Protein AF-A0A3B4XJW6-F1 (afdb_monomer_lite)

Structure (mmCIF, N/CA/C/O backbone):
data_AF-A0A3B4XJW6-F1
#
_entry.id   AF-A0A3B4XJW6-F1
#
loop_
_atom_site.group_PDB
_atom_site.id
_atom_site.type_symbol
_atom_site.label_atom_id
_atom_site.label_alt_id
_atom_site.label_comp_id
_atom_site.label_asym_id
_atom_site.label_entity_id
_atom_site.label_seq_id
_atom_site.pdbx_PDB_ins_code
_atom_site.Cartn_x
_atom_site.Cartn_y
_atom_site.Cartn_z
_atom_site.occupancy
_atom_site.B_iso_or_equiv
_atom_site.auth_seq_id
_atom_site.auth_comp_id
_atom_site.auth_asym_id
_atom_site.auth_atom_id
_atom_site.pdbx_PDB_model_num
ATOM 1 N N . ILE A 1 1 ? -15.150 -3.433 5.466 1.00 63.47 1 ILE A N 1
ATOM 2 C CA . ILE A 1 1 ? -14.421 -3.865 4.238 1.00 63.47 1 ILE A CA 1
ATOM 3 C C . ILE A 1 1 ? -13.039 -3.227 4.260 1.00 63.47 1 ILE A C 1
ATOM 5 O O . ILE A 1 1 ? -12.966 -2.033 4.515 1.00 63.47 1 ILE A O 1
ATOM 9 N N . LEU A 1 2 ? -11.963 -3.989 4.051 1.00 54.25 2 LEU A N 1
ATOM 10 C CA . LEU A 1 2 ? -10.635 -3.411 3.803 1.00 54.25 2 LEU A CA 1
ATOM 11 C C . LEU A 1 2 ? -10.462 -3.259 2.289 1.00 54.25 2 LEU A C 1
ATOM 13 O O . LEU A 1 2 ? -10.505 -4.271 1.602 1.00 54.25 2 LEU A O 1
ATOM 17 N N . SER A 1 3 ? -10.292 -2.040 1.780 1.00 52.38 3 SER A N 1
ATOM 18 C CA . SER A 1 3 ? -9.893 -1.792 0.389 1.00 52.38 3 SER A CA 1
ATOM 19 C C . SER A 1 3 ? -8.404 -1.462 0.374 1.00 52.38 3 SER A C 1
ATOM 21 O O . SER A 1 3 ? -7.967 -0.500 1.010 1.00 52.38 3 SER A O 1
ATOM 23 N N . PHE A 1 4 ? -7.619 -2.312 -0.280 1.00 51.69 4 PHE A N 1
ATOM 24 C CA . PHE A 1 4 ? -6.166 -2.264 -0.270 1.00 51.69 4 PHE A CA 1
ATOM 25 C C . PHE A 1 4 ? -5.636 -1.995 -1.680 1.00 51.69 4 PHE A C 1
ATOM 27 O O . PHE A 1 4 ? -5.888 -2.779 -2.587 1.00 51.69 4 PHE A O 1
ATOM 34 N N . SER A 1 5 ? -4.904 -0.900 -1.880 1.00 53.41 5 SER A N 1
ATOM 35 C CA . SER A 1 5 ? -4.354 -0.531 -3.192 1.00 53.41 5 SER A CA 1
ATOM 36 C C . SER A 1 5 ? -2.839 -0.705 -3.207 1.00 53.41 5 SER A C 1
ATOM 38 O O . SER A 1 5 ? -2.135 -0.024 -2.457 1.00 53.41 5 SER A O 1
ATOM 40 N N . LEU A 1 6 ? -2.344 -1.585 -4.081 1.00 54.84 6 LEU A N 1
ATOM 41 C CA . LEU A 1 6 ? -0.929 -1.972 -4.121 1.00 54.84 6 LEU A CA 1
ATOM 42 C C . LEU A 1 6 ? -0.006 -0.979 -4.838 1.00 54.84 6 LEU A C 1
ATOM 44 O O . LEU A 1 6 ? 1.162 -0.891 -4.470 1.00 54.84 6 LEU A O 1
ATOM 48 N N . ASN A 1 7 ? -0.524 -0.236 -5.809 1.00 53.62 7 ASN A N 1
ATOM 49 C CA . ASN A 1 7 ? 0.030 0.971 -6.425 1.00 53.62 7 ASN A CA 1
ATOM 50 C C . ASN A 1 7 ? -0.980 1.356 -7.518 1.00 53.62 7 ASN A C 1
ATOM 52 O O . ASN A 1 7 ? -1.596 0.471 -8.109 1.00 53.62 7 ASN A O 1
ATOM 56 N N . LEU A 1 8 ? -1.287 2.640 -7.694 1.00 51.12 8 LEU A N 1
ATOM 57 C CA . LEU A 1 8 ? -2.342 3.032 -8.627 1.00 51.12 8 LEU A CA 1
ATOM 58 C C . LEU A 1 8 ? -2.008 4.352 -9.306 1.00 51.12 8 LEU A C 1
ATOM 60 O O . LEU A 1 8 ? -2.127 5.424 -8.708 1.00 51.12 8 LEU A O 1
ATOM 64 N N . GLN A 1 9 ? -1.696 4.260 -10.594 1.00 50.22 9 GLN A N 1
ATOM 65 C CA . GLN A 1 9 ? -1.700 5.392 -11.510 1.00 50.22 9 GLN A CA 1
ATOM 66 C C . GLN A 1 9 ? -3.065 5.673 -12.161 1.00 50.22 9 GLN A C 1
ATOM 68 O O . GLN A 1 9 ? -3.125 6.551 -13.011 1.00 50.22 9 GLN A O 1
ATOM 73 N N . THR A 1 10 ? -4.171 4.968 -11.862 1.00 38.44 10 THR A N 1
ATOM 74 C CA . THR A 1 10 ? -5.392 5.159 -12.694 1.00 38.44 10 THR A CA 1
ATOM 75 C C . THR A 1 10 ? -6.746 5.137 -11.975 1.00 38.44 10 THR A C 1
ATOM 77 O O . THR A 1 10 ? -7.670 5.773 -12.475 1.00 38.44 10 THR A O 1
ATOM 80 N N . LEU A 1 11 ? -6.900 4.562 -10.774 1.00 41.72 11 LEU A N 1
ATOM 81 C CA . LEU A 1 11 ? -8.230 4.477 -10.133 1.00 41.72 11 LEU A CA 1
ATOM 82 C C . LEU A 1 11 ? -8.325 4.963 -8.675 1.00 41.72 11 LEU A C 1
ATOM 84 O O . LEU A 1 11 ? -9.158 4.502 -7.902 1.00 41.72 11 LEU A O 1
ATOM 88 N N . LYS A 1 12 ? -7.552 5.986 -8.283 1.00 50.81 12 LYS A N 1
ATOM 89 C CA . LYS A 1 12 ? -7.837 6.707 -7.022 1.00 50.81 12 LYS A CA 1
ATOM 90 C C . LYS A 1 12 ? -9.171 7.470 -7.075 1.00 50.81 12 LYS A C 1
ATOM 92 O O . LYS A 1 12 ? -9.758 7.732 -6.032 1.00 50.81 12 LYS A O 1
ATOM 97 N N . LEU A 1 13 ? -9.689 7.787 -8.269 1.00 38.59 13 LEU A N 1
ATOM 98 C CA . LEU A 1 13 ? -10.934 8.553 -8.411 1.00 38.59 13 LEU A CA 1
ATOM 99 C C . LEU A 1 13 ? -12.199 7.789 -7.983 1.00 38.59 13 LEU A C 1
ATOM 101 O O . LEU A 1 13 ? -13.155 8.435 -7.562 1.00 38.59 13 LEU A O 1
ATOM 105 N N . PHE A 1 14 ? -12.223 6.453 -8.057 1.00 41.28 14 PHE A N 1
ATOM 106 C CA . PHE A 1 14 ? -13.433 5.678 -7.744 1.00 41.28 14 PHE A CA 1
ATOM 107 C C . PHE A 1 14 ? -13.494 5.174 -6.296 1.00 41.28 14 PHE A C 1
ATOM 109 O O . PHE A 1 14 ? -14.588 5.073 -5.755 1.00 41.28 14 PHE A O 1
ATOM 116 N N . SER A 1 15 ? -12.361 4.910 -5.632 1.00 51.59 15 SER A N 1
ATOM 117 C CA . SER A 1 15 ? -12.369 4.429 -4.238 1.00 51.59 15 SER A CA 1
ATOM 118 C C . SER A 1 15 ? -12.253 5.554 -3.200 1.00 51.59 15 SER A C 1
ATOM 120 O O . SER A 1 15 ? -12.762 5.406 -2.093 1.00 51.59 15 SER A O 1
ATOM 122 N N . LEU A 1 16 ? -11.611 6.685 -3.526 1.00 52.78 16 LEU A N 1
ATOM 123 C CA . LEU A 1 16 ? -11.285 7.709 -2.525 1.00 52.78 16 LEU A CA 1
ATOM 124 C C . LEU A 1 16 ? -12.459 8.639 -2.191 1.00 52.78 16 LEU A C 1
ATOM 126 O O . LEU A 1 16 ? -12.493 9.163 -1.099 1.00 52.78 16 LEU A O 1
ATOM 130 N N . ILE A 1 17 ? -13.440 8.871 -3.068 1.00 57.16 17 ILE A N 1
ATOM 131 C CA . ILE A 1 17 ? -14.534 9.819 -2.748 1.00 57.16 17 ILE A CA 1
ATOM 132 C C . ILE A 1 17 ? -15.668 9.140 -1.968 1.00 57.16 17 ILE A C 1
ATOM 134 O O . ILE A 1 17 ? -16.299 9.767 -1.119 1.00 57.16 17 ILE A O 1
ATOM 138 N N . PHE A 1 18 ? -15.921 7.856 -2.221 1.00 63.16 18 PHE A N 1
ATOM 139 C CA . PHE A 1 18 ? -17.100 7.180 -1.678 1.00 63.16 18 PHE A CA 1
ATOM 140 C C . PHE A 1 18 ? -16.971 6.795 -0.199 1.00 63.16 18 PHE A C 1
ATOM 142 O O . PHE A 1 18 ? -17.987 6.754 0.490 1.00 63.16 18 PHE A O 1
ATOM 149 N N . PHE A 1 19 ? -15.753 6.557 0.305 1.00 77.12 19 PHE A N 1
ATOM 150 C CA . PHE A 1 19 ? -15.554 5.984 1.644 1.00 77.12 19 PHE A CA 1
ATOM 151 C C . PHE A 1 19 ? -14.985 6.942 2.699 1.00 77.12 19 PHE A C 1
ATOM 153 O O . PHE A 1 19 ? -14.968 6.576 3.867 1.00 77.12 19 PHE A O 1
ATOM 160 N N . LEU A 1 20 ? -14.579 8.176 2.360 1.00 81.81 20 LEU A N 1
ATOM 161 C CA . LEU A 1 20 ? -13.923 9.081 3.334 1.00 81.81 20 LEU A CA 1
ATOM 162 C C . LEU A 1 20 ? -14.762 9.366 4.580 1.00 81.81 20 LEU A C 1
ATOM 164 O O . LEU A 1 20 ? -14.205 9.671 5.630 1.00 81.81 20 LEU A O 1
ATOM 168 N N . HIS A 1 21 ? -16.085 9.269 4.459 1.00 88.00 21 HIS A N 1
ATOM 169 C CA . HIS A 1 21 ? -17.022 9.490 5.552 1.00 88.00 21 HIS A CA 1
ATOM 170 C C . HIS A 1 21 ? -17.500 8.209 6.254 1.00 88.00 21 HIS A C 1
ATOM 172 O O . HIS A 1 21 ? -18.198 8.326 7.262 1.00 88.00 21 HIS A O 1
ATOM 178 N N . ASP A 1 22 ? -17.150 7.017 5.756 1.00 88.50 22 ASP A N 1
ATOM 179 C CA . ASP A 1 22 ? -17.690 5.736 6.222 1.00 88.50 22 ASP A CA 1
ATOM 180 C C . ASP A 1 22 ? -16.683 4.964 7.099 1.00 88.50 22 ASP A C 1
ATOM 182 O O . ASP A 1 22 ? -15.718 4.408 6.576 1.00 88.50 22 ASP A O 1
ATOM 186 N N . PRO A 1 23 ? -16.904 4.852 8.424 1.00 92.25 23 PRO A N 1
ATOM 187 C CA . PRO A 1 23 ? -16.023 4.086 9.307 1.00 92.25 23 PRO A CA 1
ATOM 188 C C . PRO A 1 23 ? -16.119 2.564 9.112 1.00 92.25 23 PRO A C 1
ATOM 190 O O . PRO A 1 23 ? -15.319 1.822 9.675 1.00 92.25 23 PRO A O 1
ATOM 193 N N . ASN A 1 24 ? -17.088 2.061 8.339 1.00 91.94 24 ASN A N 1
ATOM 194 C CA . ASN A 1 24 ? -17.223 0.624 8.067 1.00 91.94 24 ASN A CA 1
ATOM 195 C C . ASN A 1 24 ? -16.293 0.149 6.937 1.00 91.94 24 ASN A C 1
ATOM 197 O O . ASN A 1 24 ? -16.184 -1.058 6.661 1.00 91.94 24 ASN A O 1
ATOM 201 N N . VAL A 1 25 ? -15.605 1.084 6.275 1.00 91.44 25 VAL A N 1
ATOM 202 C CA . VAL A 1 25 ? -14.641 0.804 5.215 1.00 91.44 25 VAL A CA 1
ATOM 203 C C . VAL A 1 25 ? -13.303 1.431 5.574 1.00 91.44 25 VAL A C 1
ATOM 205 O O . VAL A 1 25 ? -13.170 2.644 5.653 1.00 91.44 25 VAL A O 1
ATOM 208 N N . LEU A 1 26 ? -12.295 0.583 5.760 1.00 92.38 26 LEU A N 1
ATOM 209 C CA . LEU A 1 26 ? -10.912 1.010 5.912 1.00 92.38 26 LEU A CA 1
ATOM 210 C C . LEU A 1 26 ? -10.257 0.997 4.532 1.00 92.38 26 LEU A C 1
ATOM 212 O O . LEU A 1 26 ? -10.166 -0.057 3.898 1.00 92.38 26 LEU A O 1
ATOM 216 N N . TYR A 1 27 ? -9.794 2.153 4.072 1.00 92.81 27 TYR A N 1
ATOM 217 C CA . TYR A 1 27 ? -9.010 2.278 2.849 1.00 92.81 27 TYR A CA 1
ATOM 218 C C . TYR A 1 27 ? -7.532 2.446 3.194 1.00 92.81 27 TYR A C 1
ATOM 220 O O . TYR A 1 27 ? -7.168 3.352 3.944 1.00 92.81 27 TYR A O 1
ATOM 228 N N . ILE A 1 28 ? -6.673 1.588 2.639 1.00 92.94 28 ILE A N 1
ATOM 229 C CA . ILE A 1 28 ? -5.217 1.701 2.769 1.00 92.94 28 ILE A CA 1
ATOM 230 C C . ILE A 1 28 ? -4.592 1.713 1.376 1.00 92.94 28 ILE A C 1
ATOM 232 O O . ILE A 1 28 ? -4.799 0.796 0.580 1.00 92.94 28 ILE A O 1
ATOM 236 N N . SER A 1 29 ? -3.778 2.726 1.091 1.00 92.44 29 SER A N 1
ATOM 237 C CA . SER A 1 29 ? -3.047 2.835 -0.172 1.00 92.44 29 SER A CA 1
ATOM 238 C C . SER A 1 29 ? -1.549 2.941 0.054 1.00 92.44 29 SER A C 1
ATOM 240 O O . SER A 1 29 ? -1.104 3.804 0.804 1.00 92.44 29 SER A O 1
ATOM 242 N N . LEU A 1 30 ? -0.778 2.115 -0.656 1.00 92.62 30 LEU A N 1
ATOM 243 C CA . LEU A 1 30 ? 0.652 2.321 -0.876 1.00 92.62 30 LEU A CA 1
ATOM 244 C C . LEU A 1 30 ? 0.818 2.918 -2.271 1.00 92.62 30 LEU A C 1
ATOM 246 O O . LEU A 1 30 ? 0.309 2.365 -3.244 1.00 92.62 30 LEU A O 1
ATOM 250 N N . HIS A 1 31 ? 1.488 4.060 -2.380 1.00 91.12 31 HIS A N 1
ATOM 251 C CA . HIS A 1 31 ? 1.666 4.719 -3.671 1.00 91.12 31 HIS A CA 1
ATOM 252 C C . HIS A 1 31 ? 2.848 5.679 -3.658 1.00 91.12 31 HIS A C 1
ATOM 254 O O . HIS A 1 31 ? 3.214 6.238 -2.622 1.00 91.12 31 HIS A O 1
ATOM 260 N N . ARG A 1 32 ? 3.412 5.919 -4.841 1.00 92.69 32 ARG A N 1
ATOM 261 C CA . ARG A 1 32 ? 4.350 7.018 -5.052 1.00 92.69 32 ARG A CA 1
ATOM 262 C C . ARG A 1 32 ? 3.600 8.345 -4.979 1.00 92.69 32 ARG A C 1
ATOM 264 O O . ARG A 1 32 ? 2.613 8.539 -5.682 1.00 92.69 32 ARG A O 1
ATOM 271 N N . TYR A 1 33 ? 4.061 9.241 -4.118 1.00 92.19 33 TYR A N 1
ATOM 272 C CA . TYR A 1 33 ? 3.446 10.548 -3.900 1.00 92.19 33 TYR A CA 1
ATOM 273 C C . TYR A 1 33 ? 4.401 11.685 -4.252 1.00 92.19 33 TYR A C 1
ATOM 275 O O . TYR A 1 33 ? 4.008 12.618 -4.949 1.00 92.19 33 TYR A O 1
ATOM 283 N N . ASP A 1 34 ? 5.659 11.602 -3.802 1.00 92.31 34 ASP A N 1
ATOM 284 C CA . ASP A 1 34 ? 6.686 12.627 -4.031 1.00 92.31 34 ASP A CA 1
ATOM 285 C C . ASP A 1 34 ? 6.186 14.053 -3.747 1.00 92.31 34 ASP A C 1
ATOM 287 O O . ASP A 1 34 ? 6.364 14.972 -4.548 1.00 92.31 34 ASP A O 1
ATOM 291 N N . ASN A 1 35 ? 5.541 14.242 -2.591 1.00 92.38 35 ASN A N 1
ATOM 292 C CA . ASN A 1 35 ? 4.927 15.514 -2.188 1.00 92.38 35 ASN A CA 1
ATOM 293 C C . ASN A 1 35 ? 3.903 16.059 -3.204 1.00 92.38 35 ASN A C 1
ATOM 295 O O . ASN A 1 35 ? 3.862 17.261 -3.458 1.00 92.38 35 ASN A O 1
ATOM 299 N N . GLY A 1 36 ? 3.116 15.176 -3.820 1.00 91.06 36 GLY A N 1
ATOM 300 C CA . GLY A 1 36 ? 2.101 15.532 -4.815 1.00 91.06 36 GLY A CA 1
ATOM 301 C C . GLY A 1 36 ? 2.648 15.736 -6.231 1.00 91.06 36 GLY A C 1
ATOM 302 O O . GLY A 1 36 ? 1.885 16.082 -7.128 1.00 91.06 36 GLY A O 1
ATOM 303 N N . ASN A 1 37 ? 3.947 15.505 -6.462 1.00 90.88 37 ASN A N 1
ATOM 304 C CA . ASN A 1 37 ? 4.574 15.662 -7.782 1.00 90.88 37 ASN A CA 1
ATOM 305 C C . ASN A 1 37 ? 4.488 14.406 -8.662 1.00 90.88 37 ASN A C 1
ATOM 307 O O . ASN A 1 37 ? 4.999 14.407 -9.781 1.00 90.88 37 ASN A O 1
ATOM 311 N N . PHE A 1 38 ? 3.865 13.332 -8.178 1.00 87.12 38 PHE A N 1
ATOM 312 C CA . PHE A 1 38 ? 3.592 12.137 -8.970 1.00 87.12 38 PHE A CA 1
ATOM 313 C C . PHE A 1 38 ? 2.094 11.984 -9.218 1.00 87.12 38 PHE A C 1
ATOM 315 O O . PHE A 1 38 ? 1.286 12.259 -8.331 1.00 87.12 38 PHE A O 1
ATOM 322 N N . PHE A 1 39 ? 1.715 11.547 -10.422 1.00 82.44 39 PHE A N 1
ATOM 323 C CA . PHE A 1 39 ? 0.311 11.360 -10.788 1.00 82.44 39 PHE A CA 1
ATOM 324 C C . PHE A 1 39 ? -0.404 10.432 -9.784 1.00 82.44 39 PHE A C 1
ATOM 326 O O . PHE A 1 39 ? 0.156 9.396 -9.425 1.00 82.44 39 PHE A O 1
ATOM 333 N N . PRO A 1 40 ? -1.642 10.745 -9.349 1.00 86.00 40 PRO A N 1
ATOM 334 C CA . PRO A 1 40 ? -2.486 11.891 -9.729 1.00 86.00 40 PRO A CA 1
ATOM 335 C C . PRO A 1 40 ? -2.276 13.163 -8.884 1.00 86.00 40 PRO A C 1
ATOM 337 O O . PRO A 1 40 ? -3.010 14.131 -9.054 1.00 86.00 40 PRO A O 1
ATOM 340 N N . GLY A 1 41 ? -1.324 13.161 -7.950 1.00 84.69 41 GLY A N 1
ATOM 341 C CA . GLY A 1 41 ? -1.033 14.276 -7.042 1.00 84.69 41 GLY A CA 1
ATOM 342 C C . GLY A 1 41 ? -1.826 14.273 -5.729 1.00 84.69 41 GLY A C 1
ATOM 343 O O . GLY A 1 41 ? -1.528 15.072 -4.848 1.00 84.69 41 GLY A O 1
ATOM 344 N N . SER A 1 42 ? -2.799 13.371 -5.566 1.00 86.19 42 SER A N 1
ATOM 345 C CA . SER A 1 42 ? -3.593 13.197 -4.338 1.00 86.19 42 SER A CA 1
ATOM 346 C C . SER A 1 42 ? -3.135 12.006 -3.492 1.00 86.19 42 SER A C 1
ATOM 348 O O . SER A 1 42 ? -2.426 11.112 -3.972 1.00 86.19 42 SER A O 1
ATOM 350 N N . GLY A 1 43 ? -3.606 11.936 -2.246 1.00 88.19 43 GLY A N 1
ATOM 351 C CA . GLY A 1 43 ? -3.257 10.877 -1.305 1.00 88.19 43 GLY A CA 1
ATOM 352 C C . GLY A 1 43 ? -2.155 11.295 -0.342 1.00 88.19 43 GLY A C 1
ATOM 353 O O . GLY A 1 43 ? -1.316 10.472 0.018 1.00 88.19 43 GLY A O 1
ATOM 354 N N . ALA A 1 44 ? -2.143 12.563 0.071 1.00 93.19 44 ALA A N 1
ATOM 355 C CA . ALA A 1 44 ? -1.239 13.015 1.117 1.00 93.19 44 ALA A CA 1
ATOM 356 C C . ALA A 1 44 ? -1.445 12.179 2.398 1.00 93.19 44 ALA A C 1
ATOM 358 O O . ALA A 1 44 ? -2.570 11.744 2.681 1.00 93.19 44 ALA A O 1
ATOM 359 N N . PRO A 1 45 ? -0.397 11.952 3.206 1.00 94.62 45 PRO A N 1
ATOM 360 C CA . PRO A 1 45 ? -0.535 11.194 4.447 1.00 94.62 45 PRO A CA 1
ATOM 361 C C . PRO A 1 45 ? -1.478 11.884 5.453 1.00 94.62 45 PRO A C 1
ATOM 363 O O . PRO A 1 45 ? -2.056 11.216 6.306 1.00 94.62 45 PRO A O 1
ATOM 366 N N . GLU A 1 46 ? -1.685 13.200 5.330 1.00 96.00 46 GLU A N 1
ATOM 367 C CA . GLU A 1 46 ? -2.638 13.989 6.120 1.00 96.00 46 GLU A CA 1
ATOM 368 C C . GLU A 1 46 ? -4.113 13.762 5.737 1.00 96.00 46 GLU A C 1
ATOM 370 O O . GLU A 1 46 ? -5.007 14.119 6.507 1.00 96.00 46 GLU A O 1
ATOM 375 N N . GLU A 1 47 ? -4.396 13.179 4.570 1.00 93.50 47 GLU A N 1
ATOM 376 C CA . GLU A 1 47 ? -5.758 12.843 4.148 1.00 93.50 47 GLU A CA 1
ATOM 377 C C . GLU A 1 47 ? -6.241 11.594 4.906 1.00 93.50 47 GLU A C 1
ATOM 379 O O . GLU A 1 47 ? -6.114 10.467 4.432 1.00 93.50 47 GLU A O 1
ATOM 384 N N . VAL A 1 48 ? -6.795 11.786 6.106 1.00 94.62 48 VAL A N 1
ATOM 385 C CA . VAL A 1 48 ? -7.173 10.689 7.023 1.00 94.62 48 VAL A CA 1
ATOM 386 C C . VAL A 1 48 ? -8.658 10.309 7.001 1.00 94.62 48 VAL A C 1
ATOM 388 O O . VAL A 1 48 ? -9.095 9.499 7.814 1.00 94.62 48 VAL A O 1
ATOM 391 N N . GLY A 1 49 ? -9.449 10.874 6.089 1.00 92.00 49 GLY A N 1
ATOM 392 C CA . GLY A 1 49 ? -10.911 10.749 6.082 1.00 92.00 49 GLY A CA 1
ATOM 393 C C . GLY A 1 49 ? -11.603 11.980 6.668 1.00 92.00 49 GLY A C 1
ATOM 394 O O . GLY A 1 49 ? -10.963 12.963 7.043 1.00 92.00 49 GLY A O 1
ATOM 395 N N . SER A 1 50 ? -12.929 11.949 6.723 1.00 91.62 50 SER A N 1
ATOM 396 C CA . SER A 1 50 ? -13.776 13.078 7.111 1.00 91.62 50 SER A CA 1
ATOM 397 C C . SER A 1 50 ? -15.018 12.610 7.873 1.00 91.62 50 SER A C 1
ATOM 399 O O . SER A 1 50 ? -15.470 11.478 7.751 1.00 91.62 50 SER A O 1
ATOM 401 N N . GLY A 1 51 ? -15.607 13.480 8.699 1.00 93.75 51 GLY A N 1
ATOM 402 C CA . GLY A 1 51 ? -16.781 13.118 9.505 1.00 93.75 51 GLY A CA 1
ATOM 403 C C . GLY A 1 51 ? -16.540 11.876 10.374 1.00 93.75 51 GLY A C 1
ATOM 404 O O . GLY A 1 51 ? -15.597 11.848 11.158 1.00 93.75 51 GLY A O 1
ATOM 405 N N . ALA A 1 52 ? -17.390 10.855 10.234 1.00 93.94 52 ALA A N 1
ATOM 406 C CA . ALA A 1 52 ? -17.257 9.604 10.980 1.00 93.94 52 ALA A CA 1
ATOM 407 C C . ALA A 1 52 ? -16.112 8.702 10.475 1.00 93.94 52 ALA A C 1
ATOM 409 O O . ALA A 1 52 ? -15.647 7.858 11.231 1.00 93.94 52 ALA A O 1
ATOM 410 N N . GLY A 1 53 ? -15.637 8.895 9.239 1.00 93.00 53 GLY A N 1
ATOM 411 C CA . GLY A 1 53 ? -14.559 8.108 8.632 1.00 93.00 53 GLY A CA 1
ATOM 412 C C . GLY A 1 53 ? -13.145 8.612 8.944 1.00 93.00 53 GLY A C 1
ATOM 413 O O . GLY A 1 53 ? -12.175 8.085 8.404 1.00 93.00 53 GLY A O 1
ATOM 414 N N . VAL A 1 54 ? -12.986 9.622 9.810 1.00 95.75 54 VAL A N 1
ATOM 415 C CA . VAL A 1 54 ? -11.659 10.094 10.246 1.00 95.75 54 VAL A CA 1
ATOM 416 C C . VAL A 1 54 ? -10.881 8.953 10.914 1.00 95.75 54 VAL A C 1
ATOM 418 O O . VAL A 1 54 ? -11.342 8.365 11.889 1.00 95.75 54 VAL A O 1
ATOM 421 N N . GLY A 1 55 ? -9.684 8.669 10.400 1.00 94.25 55 GLY A N 1
ATOM 422 C CA . GLY A 1 55 ? -8.817 7.557 10.801 1.00 94.25 55 GLY A CA 1
ATOM 423 C C . GLY A 1 55 ? -8.945 6.309 9.917 1.00 94.25 55 GLY A C 1
ATOM 424 O O . GLY A 1 55 ? -8.069 5.449 9.968 1.00 94.25 55 GLY A O 1
ATOM 425 N N . PHE A 1 56 ? -9.980 6.217 9.075 1.00 94.06 56 PHE A N 1
ATOM 426 C CA . PHE A 1 56 ? -10.261 5.053 8.221 1.00 94.06 56 PHE A CA 1
ATOM 427 C C . PHE A 1 56 ? -9.762 5.216 6.775 1.00 94.06 56 PHE A C 1
ATOM 429 O O . PHE A 1 56 ? -9.977 4.339 5.940 1.00 94.06 56 PHE A O 1
ATOM 436 N N . ASN A 1 57 ? -9.037 6.299 6.482 1.00 93.69 57 ASN A N 1
ATOM 437 C CA . ASN A 1 57 ? -8.261 6.459 5.254 1.00 93.69 57 ASN A CA 1
ATOM 438 C C . ASN A 1 57 ? -6.767 6.544 5.603 1.00 93.69 57 ASN A C 1
ATOM 440 O O . ASN A 1 57 ? -6.341 7.437 6.338 1.00 93.69 57 ASN A O 1
ATOM 444 N N . VAL A 1 58 ? -5.967 5.604 5.100 1.00 94.38 58 VAL A N 1
ATOM 445 C CA . VAL A 1 58 ? -4.537 5.483 5.409 1.00 94.38 58 VAL A CA 1
ATOM 446 C C . VAL A 1 58 ? -3.720 5.547 4.125 1.00 94.38 58 VAL A C 1
ATOM 448 O O . VAL A 1 58 ? -3.698 4.613 3.324 1.00 94.38 58 VAL A O 1
ATOM 451 N N . ASN A 1 59 ? -2.995 6.646 3.952 1.00 94.50 59 ASN A N 1
ATOM 452 C CA . ASN A 1 59 ? -2.122 6.864 2.806 1.00 94.50 59 ASN A CA 1
ATOM 453 C C . ASN A 1 59 ? -0.651 6.627 3.181 1.00 94.50 59 ASN A C 1
ATOM 455 O O . ASN A 1 59 ? -0.019 7.469 3.817 1.00 94.50 59 ASN A O 1
ATOM 459 N N . ILE A 1 60 ? -0.090 5.497 2.745 1.00 94.81 60 ILE A N 1
ATOM 460 C CA . ILE A 1 60 ? 1.353 5.224 2.741 1.00 94.81 60 ILE A CA 1
ATOM 461 C C . ILE A 1 60 ? 1.947 5.868 1.482 1.00 94.81 60 ILE A C 1
ATOM 463 O O . ILE A 1 60 ? 2.090 5.249 0.426 1.00 94.81 60 ILE A O 1
ATOM 467 N N . ALA A 1 61 ? 2.220 7.164 1.616 1.00 94.31 61 ALA A N 1
ATOM 468 C CA . ALA A 1 61 ? 2.619 8.068 0.547 1.00 94.31 61 ALA A CA 1
ATOM 469 C C . ALA A 1 61 ? 4.151 8.138 0.416 1.00 94.31 61 ALA A C 1
ATOM 471 O O . ALA A 1 61 ? 4.815 8.962 1.051 1.00 94.31 61 ALA A O 1
ATOM 472 N N . TRP A 1 62 ? 4.728 7.268 -0.414 1.00 94.56 62 TRP A N 1
ATOM 473 C CA . TRP A 1 62 ? 6.171 7.222 -0.631 1.00 94.56 62 TRP A CA 1
ATOM 474 C C . TRP A 1 62 ? 6.690 8.536 -1.220 1.00 94.56 62 TRP A C 1
ATOM 476 O O . TRP A 1 62 ? 6.216 9.006 -2.258 1.00 94.56 62 TRP A O 1
ATOM 486 N N . THR A 1 63 ? 7.689 9.116 -0.558 1.00 93.69 63 THR A N 1
ATOM 487 C CA . THR A 1 63 ? 8.306 10.387 -0.949 1.00 93.69 63 THR A CA 1
ATOM 488 C C . THR A 1 63 ? 9.828 10.259 -0.982 1.00 93.69 63 THR A C 1
ATOM 490 O O . THR A 1 63 ? 10.421 9.495 -0.219 1.00 93.69 63 THR A O 1
ATOM 493 N N . GLY A 1 64 ? 10.471 11.018 -1.870 1.00 91.56 64 GLY A N 1
ATOM 494 C CA . GLY A 1 64 ? 11.932 11.067 -2.007 1.00 91.56 64 GLY A CA 1
ATOM 495 C C . GLY A 1 64 ? 12.435 10.524 -3.344 1.00 91.56 64 GLY A C 1
ATOM 496 O O . GLY A 1 64 ? 13.585 10.094 -3.442 1.00 91.56 64 GLY A O 1
ATOM 497 N N . GLY A 1 65 ? 11.578 10.507 -4.364 1.00 91.31 65 GLY A N 1
ATOM 498 C CA . GLY A 1 65 ? 11.903 10.097 -5.721 1.00 91.31 65 GLY A CA 1
ATOM 499 C C . GLY A 1 65 ? 12.205 8.607 -5.848 1.00 91.31 65 GLY A C 1
ATOM 500 O O . GLY A 1 65 ? 11.906 7.797 -4.967 1.00 91.31 65 GLY A O 1
ATOM 501 N N . VAL A 1 66 ? 12.859 8.256 -6.953 1.00 91.06 66 VAL A N 1
ATOM 502 C CA . VAL A 1 66 ? 13.179 6.871 -7.347 1.00 91.06 66 VAL A CA 1
ATOM 503 C C . VAL A 1 66 ? 14.655 6.521 -7.183 1.00 91.06 66 VAL A C 1
ATOM 505 O O . VAL A 1 66 ? 15.085 5.481 -7.646 1.00 91.06 66 VAL A O 1
ATOM 508 N N . GLU A 1 67 ? 15.431 7.357 -6.491 1.00 89.19 67 GLU A N 1
ATOM 509 C CA . GLU A 1 67 ? 16.858 7.117 -6.247 1.00 89.19 67 GLU A CA 1
ATOM 510 C C . GLU A 1 67 ? 17.131 7.054 -4.731 1.00 89.19 67 GLU A C 1
ATOM 512 O O . GLU A 1 67 ? 16.986 8.074 -4.050 1.00 89.19 67 GLU A O 1
ATOM 517 N N . PRO A 1 68 ? 17.433 5.872 -4.152 1.00 91.12 68 PRO A N 1
ATOM 518 C CA . PRO A 1 68 ? 17.229 4.538 -4.743 1.00 91.12 68 PRO A CA 1
ATOM 519 C C . PRO A 1 68 ? 15.730 4.213 -4.899 1.00 91.12 68 PRO A C 1
ATOM 521 O O . PRO A 1 68 ? 14.924 4.775 -4.161 1.00 91.12 68 PRO A O 1
ATOM 524 N N . PRO A 1 69 ? 15.294 3.328 -5.801 1.00 92.94 69 PRO A N 1
ATOM 525 C CA . PRO A 1 69 ? 13.872 3.012 -5.935 1.00 92.94 69 PRO A CA 1
ATOM 526 C C . PRO A 1 69 ? 13.356 2.284 -4.686 1.00 92.94 69 PRO A C 1
ATOM 528 O O . PRO A 1 69 ? 14.118 1.587 -4.017 1.00 92.94 69 PRO A O 1
ATOM 531 N N . MET A 1 70 ? 12.067 2.434 -4.360 1.00 94.00 70 MET A N 1
ATOM 532 C CA . MET A 1 70 ? 11.446 1.569 -3.347 1.00 94.00 70 MET A CA 1
ATOM 533 C C . MET A 1 70 ? 11.375 0.140 -3.898 1.00 94.00 70 MET A C 1
ATOM 535 O O . MET A 1 70 ? 11.088 -0.037 -5.083 1.00 94.00 70 MET A O 1
ATOM 539 N N . GLY A 1 71 ? 11.612 -0.869 -3.062 1.00 93.56 71 GLY A N 1
ATOM 540 C CA . GLY A 1 71 ? 11.544 -2.274 -3.457 1.00 93.56 71 GLY A CA 1
ATOM 541 C C . GLY A 1 71 ? 10.889 -3.154 -2.396 1.00 93.56 71 GLY A C 1
ATOM 542 O O . GLY A 1 71 ? 10.113 -2.694 -1.554 1.00 93.56 71 GLY A O 1
ATOM 543 N N . ASP A 1 72 ? 11.204 -4.448 -2.445 1.00 93.94 72 ASP A N 1
ATOM 544 C CA . ASP A 1 72 ? 10.589 -5.473 -1.592 1.00 93.94 72 ASP A CA 1
ATOM 545 C C . ASP A 1 72 ? 10.663 -5.140 -0.107 1.00 93.94 72 ASP A C 1
ATOM 547 O O . ASP A 1 72 ? 9.699 -5.315 0.639 1.00 93.94 72 ASP A O 1
ATOM 551 N N . VAL A 1 73 ? 11.822 -4.661 0.336 1.00 94.44 73 VAL A N 1
ATOM 552 C CA . VAL A 1 73 ? 12.076 -4.426 1.752 1.00 94.44 73 VAL A CA 1
ATOM 553 C C . VAL A 1 73 ? 11.205 -3.292 2.281 1.00 94.44 73 VAL A C 1
ATOM 555 O O . VAL A 1 73 ? 10.648 -3.406 3.374 1.00 94.44 73 VAL A O 1
ATOM 558 N N . GLU A 1 74 ? 11.042 -2.224 1.506 1.00 94.56 74 GLU A N 1
ATOM 559 C CA . GLU A 1 74 ? 10.206 -1.078 1.850 1.00 94.56 74 GLU A CA 1
ATOM 560 C C . GLU A 1 74 ? 8.732 -1.472 1.939 1.00 94.56 74 GLU A C 1
ATOM 562 O O . GLU A 1 74 ? 8.078 -1.179 2.942 1.00 94.56 74 GLU A O 1
ATOM 567 N N . TYR A 1 75 ? 8.230 -2.211 0.946 1.00 93.38 75 TYR A N 1
ATOM 568 C CA . TYR A 1 75 ? 6.847 -2.690 0.920 1.00 93.38 75 TYR A CA 1
ATOM 569 C C . TYR A 1 75 ? 6.553 -3.661 2.069 1.00 93.38 75 TYR A C 1
ATOM 571 O O . TYR A 1 75 ? 5.583 -3.486 2.807 1.00 93.38 75 TYR A O 1
ATOM 579 N N . LEU A 1 76 ? 7.422 -4.648 2.297 1.00 92.25 76 LEU A N 1
ATOM 580 C CA . LEU A 1 76 ? 7.261 -5.597 3.400 1.00 92.25 76 LEU A CA 1
ATOM 581 C C . LEU A 1 76 ? 7.364 -4.917 4.769 1.00 92.25 76 LEU A C 1
ATOM 583 O O . LEU A 1 76 ? 6.691 -5.330 5.715 1.00 92.25 76 LEU A O 1
ATOM 587 N N . THR A 1 77 ? 8.195 -3.880 4.899 1.00 93.50 77 THR A N 1
ATOM 588 C CA . THR A 1 77 ? 8.263 -3.085 6.132 1.00 93.50 77 THR A CA 1
ATOM 589 C C . THR A 1 77 ? 6.966 -2.316 6.338 1.00 93.50 77 THR A C 1
ATOM 591 O O . THR A 1 77 ? 6.397 -2.417 7.420 1.00 93.50 77 THR A O 1
ATOM 594 N N . ALA A 1 78 ? 6.454 -1.634 5.307 1.00 92.94 78 ALA A N 1
ATOM 595 C CA . ALA A 1 78 ? 5.179 -0.920 5.366 1.00 92.94 78 ALA A CA 1
ATOM 596 C C . ALA A 1 78 ? 4.034 -1.824 5.828 1.00 92.94 78 ALA A C 1
ATOM 598 O O . ALA A 1 78 ? 3.214 -1.439 6.665 1.00 92.94 78 ALA A O 1
ATOM 599 N N . PHE A 1 79 ? 4.016 -3.063 5.334 1.00 93.75 79 PHE A N 1
ATOM 600 C CA . PHE A 1 79 ? 3.037 -4.046 5.764 1.00 93.75 79 PHE A CA 1
ATOM 601 C C . PHE A 1 79 ? 3.152 -4.386 7.243 1.00 93.75 79 PHE A C 1
ATOM 603 O O . PHE A 1 79 ? 2.153 -4.406 7.954 1.00 93.75 79 PHE A O 1
ATOM 610 N N . ARG A 1 80 ? 4.369 -4.643 7.721 1.00 92.25 80 ARG A N 1
ATOM 611 C CA . ARG A 1 80 ? 4.611 -5.044 9.111 1.00 92.25 80 ARG A CA 1
ATOM 612 C C . ARG A 1 80 ? 4.365 -3.918 10.106 1.00 92.25 80 ARG A C 1
ATOM 614 O O . ARG A 1 80 ? 3.867 -4.194 11.191 1.00 92.25 80 ARG A O 1
ATOM 621 N N . SER A 1 81 ? 4.742 -2.687 9.766 1.00 91.56 81 SER A N 1
ATOM 622 C CA . SER A 1 81 ? 4.699 -1.556 10.696 1.00 91.56 81 SER A CA 1
ATOM 623 C C . SER A 1 81 ? 3.391 -0.773 10.655 1.00 91.56 81 SER A C 1
ATOM 625 O O . SER A 1 81 ? 3.043 -0.159 11.658 1.00 91.56 81 SER A O 1
ATOM 627 N N . VAL A 1 82 ? 2.665 -0.793 9.530 1.00 92.56 82 VAL A N 1
ATOM 628 C CA . VAL A 1 82 ? 1.449 0.017 9.346 1.00 92.56 82 VAL A CA 1
ATOM 629 C C . VAL A 1 82 ? 0.260 -0.832 8.906 1.00 92.56 82 VAL A C 1
ATOM 631 O O . VAL A 1 82 ? -0.732 -0.888 9.629 1.00 92.56 82 VAL A O 1
ATOM 634 N N . VAL A 1 83 ? 0.340 -1.513 7.756 1.00 94.69 83 VAL A N 1
ATOM 635 C CA . VAL A 1 83 ? -0.841 -2.166 7.147 1.00 94.69 83 VAL A CA 1
ATOM 636 C C . VAL A 1 83 ? -1.419 -3.241 8.061 1.00 94.69 83 VAL A C 1
ATOM 638 O O . VAL A 1 83 ? -2.596 -3.183 8.400 1.00 94.69 83 VAL A O 1
ATOM 641 N N . MET A 1 84 ? -0.603 -4.213 8.476 1.00 94.56 84 MET A N 1
ATOM 642 C CA . MET A 1 84 ? -1.064 -5.355 9.262 1.00 94.56 84 MET A CA 1
ATOM 643 C C . MET A 1 84 ? -1.528 -4.946 10.664 1.00 94.56 84 MET A C 1
ATOM 645 O O . MET A 1 84 ? -2.623 -5.366 11.030 1.00 94.56 84 MET A O 1
ATOM 649 N N . PRO A 1 85 ? -0.805 -4.100 11.431 1.00 95.69 85 PRO A N 1
ATOM 650 C CA . PRO A 1 85 ? -1.295 -3.633 12.728 1.00 95.69 85 PRO A CA 1
ATOM 651 C C . PRO A 1 85 ? -2.643 -2.906 12.649 1.00 95.69 85 PRO A C 1
ATOM 653 O O . PRO A 1 85 ? -3.533 -3.185 13.455 1.00 95.69 85 PRO A O 1
ATOM 656 N N . ILE A 1 86 ? -2.819 -2.000 11.678 1.00 95.31 86 ILE A N 1
ATOM 657 C CA . ILE A 1 86 ? -4.086 -1.278 11.494 1.00 95.31 86 ILE A CA 1
ATOM 658 C C . ILE A 1 86 ? -5.186 -2.250 11.057 1.00 95.31 86 ILE A C 1
ATOM 660 O O . ILE A 1 86 ? -6.256 -2.282 11.659 1.00 95.31 86 ILE A O 1
ATOM 664 N N . ALA A 1 87 ? -4.932 -3.072 10.037 1.00 93.75 87 ALA A N 1
ATOM 665 C CA . ALA A 1 87 ? -5.930 -3.987 9.494 1.00 93.75 87 ALA A CA 1
ATOM 666 C C . ALA A 1 87 ? -6.372 -5.049 10.513 1.00 93.75 87 ALA A C 1
ATOM 668 O O . ALA A 1 87 ? -7.551 -5.388 10.573 1.00 93.75 87 ALA A O 1
ATOM 669 N N . GLN A 1 88 ? -5.457 -5.545 11.351 1.00 95.44 88 GLN A N 1
ATOM 670 C CA . GLN A 1 88 ? -5.787 -6.458 12.447 1.00 95.44 88 GLN A CA 1
ATOM 671 C C . GLN A 1 88 ? -6.649 -5.774 13.509 1.00 95.44 88 GLN A C 1
ATOM 673 O O . GLN A 1 88 ? -7.633 -6.362 13.950 1.00 95.44 88 GLN A O 1
ATOM 678 N N . GLN A 1 89 ? -6.325 -4.531 13.887 1.00 96.19 89 GLN A N 1
ATOM 679 C CA . GLN A 1 89 ? -7.142 -3.765 14.831 1.00 96.19 89 GLN A CA 1
ATOM 680 C C . GLN A 1 89 ? -8.532 -3.439 14.258 1.00 96.19 89 GLN A C 1
ATOM 682 O O . GLN A 1 89 ? -9.513 -3.462 14.996 1.00 96.19 89 GLN A O 1
ATOM 687 N N . PHE A 1 90 ? -8.628 -3.162 12.956 1.00 96.00 90 PHE A N 1
ATOM 688 C CA . PHE A 1 90 ? -9.900 -2.946 12.265 1.00 96.00 90 PHE A CA 1
ATOM 689 C C . PHE A 1 90 ? -10.750 -4.221 12.166 1.00 96.00 90 PHE A C 1
ATOM 691 O O . PHE A 1 90 ? -11.972 -4.132 12.151 1.00 96.00 90 PHE A O 1
ATOM 698 N N . SER A 1 91 ? -10.115 -5.399 12.130 1.00 96.25 91 SER A N 1
ATOM 699 C CA . SER A 1 91 ? -10.773 -6.712 12.088 1.00 96.25 91 SER A CA 1
ATOM 700 C C . SER A 1 91 ? -11.817 -6.840 10.958 1.00 96.25 91 SER A C 1
ATOM 702 O O . SER A 1 91 ? -13.005 -7.027 11.230 1.00 96.25 91 SER A O 1
ATOM 704 N N . PRO A 1 92 ? -11.409 -6.749 9.676 1.00 94.38 92 PRO A N 1
ATOM 705 C CA . PRO A 1 92 ? -12.341 -6.728 8.552 1.00 94.38 92 PRO A CA 1
ATOM 706 C C . PRO A 1 92 ? -13.074 -8.061 8.350 1.00 94.38 92 PRO A C 1
ATOM 708 O O . PRO A 1 92 ? -12.483 -9.135 8.463 1.00 94.38 92 PRO A O 1
ATOM 711 N N . ASP A 1 93 ? -14.331 -7.987 7.903 1.00 92.44 93 ASP A N 1
ATOM 712 C CA . ASP A 1 93 ? -15.092 -9.164 7.462 1.00 92.44 93 ASP A CA 1
ATOM 713 C C . ASP A 1 93 ? -14.671 -9.679 6.080 1.00 92.44 93 ASP A C 1
ATOM 715 O O . ASP A 1 93 ? -14.805 -10.872 5.810 1.00 92.44 93 ASP A O 1
ATOM 719 N N . VAL A 1 94 ? -14.190 -8.794 5.202 1.00 91.81 94 VAL A N 1
ATOM 720 C CA . VAL A 1 94 ? -13.732 -9.076 3.829 1.00 91.81 94 VAL A CA 1
ATOM 721 C C . VAL A 1 94 ? -12.611 -8.101 3.465 1.00 91.81 94 VAL A C 1
ATOM 723 O O . VAL A 1 94 ? -12.673 -6.917 3.828 1.00 91.81 94 VAL A O 1
ATOM 726 N N . VAL A 1 95 ? -11.622 -8.591 2.714 1.00 91.06 95 VAL A N 1
ATOM 727 C CA . VAL A 1 95 ? -10.542 -7.798 2.116 1.00 91.06 95 VAL A CA 1
ATOM 728 C C . VAL A 1 95 ? -10.718 -7.749 0.598 1.00 91.06 95 VAL A C 1
ATOM 730 O O . VAL A 1 95 ? -10.815 -8.782 -0.060 1.00 91.06 95 VAL A O 1
ATOM 733 N N . LEU A 1 96 ? -10.743 -6.543 0.046 1.00 89.44 96 LEU A N 1
ATOM 734 C CA . LEU A 1 96 ? -10.733 -6.258 -1.382 1.00 89.44 96 LEU A CA 1
ATOM 735 C C . LEU A 1 96 ? -9.392 -5.612 -1.728 1.00 89.44 96 LEU A C 1
ATOM 737 O O . LEU A 1 96 ? -8.960 -4.680 -1.052 1.00 89.44 96 LEU A O 1
ATOM 741 N N . VAL A 1 97 ? -8.729 -6.101 -2.768 1.00 89.38 97 VAL A N 1
ATOM 742 C CA . VAL A 1 97 ? -7.423 -5.606 -3.199 1.00 89.38 97 VAL A CA 1
ATOM 743 C C . VAL A 1 97 ? -7.525 -5.049 -4.613 1.00 89.38 97 VAL A C 1
ATOM 745 O O . VAL A 1 97 ? -7.745 -5.804 -5.557 1.00 89.38 97 VAL A O 1
ATOM 748 N N . SER A 1 98 ? -7.313 -3.744 -4.756 1.00 88.12 98 SER A N 1
ATOM 749 C CA . SER A 1 98 ? -6.985 -3.091 -6.024 1.00 88.12 98 SER A CA 1
ATOM 750 C C . SER A 1 98 ? -5.522 -3.406 -6.359 1.00 88.12 98 SER A C 1
ATOM 752 O O . SER A 1 98 ? -4.582 -2.778 -5.857 1.00 88.12 98 SER A O 1
ATOM 754 N N . ALA A 1 99 ? -5.328 -4.452 -7.159 1.00 86.25 99 ALA A N 1
ATOM 755 C CA . ALA A 1 99 ? -4.035 -5.041 -7.476 1.00 86.25 99 ALA A CA 1
ATOM 756 C C . ALA A 1 99 ? -3.421 -4.375 -8.715 1.00 86.25 99 ALA A C 1
ATOM 758 O O . ALA A 1 99 ? -3.557 -4.865 -9.834 1.00 86.25 99 ALA A O 1
ATOM 759 N N . GLY A 1 100 ? -2.756 -3.235 -8.510 1.00 87.06 100 GLY A N 1
ATOM 760 C CA . GLY A 1 100 ? -1.882 -2.630 -9.515 1.00 87.06 100 GLY A CA 1
ATOM 761 C C . GLY A 1 100 ? -0.447 -3.147 -9.403 1.00 87.06 100 GLY A C 1
ATOM 762 O O . GLY A 1 100 ? 0.108 -3.208 -8.304 1.00 87.06 100 GLY A O 1
ATOM 763 N N . PHE A 1 101 ? 0.150 -3.511 -10.540 1.00 88.69 101 PHE A N 1
ATOM 764 C CA . PHE A 1 101 ? 1.502 -4.085 -10.632 1.00 88.69 101 PHE A CA 1
ATOM 765 C C . PHE A 1 101 ? 2.537 -3.124 -11.245 1.00 88.69 101 PHE A C 1
ATOM 767 O O . PHE A 1 101 ? 3.633 -3.526 -11.617 1.00 88.69 101 PHE A O 1
ATOM 774 N N . ASP A 1 102 ? 2.232 -1.829 -11.306 1.00 85.69 102 ASP A N 1
ATOM 775 C CA . ASP A 1 102 ? 3.122 -0.764 -11.798 1.00 85.69 102 ASP A CA 1
ATOM 776 C C . ASP A 1 102 ? 4.290 -0.424 -10.838 1.00 85.69 102 ASP A C 1
ATOM 778 O O . ASP A 1 102 ? 5.204 0.315 -11.207 1.00 85.69 102 ASP A O 1
ATOM 782 N N . ALA A 1 103 ? 4.314 -0.991 -9.621 1.00 88.06 103 ALA A N 1
ATOM 783 C CA . ALA A 1 103 ? 5.489 -0.968 -8.733 1.00 88.06 103 ALA A CA 1
ATOM 784 C C . ALA A 1 103 ? 6.537 -2.046 -9.065 1.00 88.06 103 ALA A C 1
ATOM 786 O O . ALA A 1 103 ? 7.643 -2.004 -8.514 1.00 88.06 103 ALA A O 1
ATOM 787 N N . VAL A 1 104 ? 6.173 -3.032 -9.895 1.00 89.44 104 VAL A N 1
ATOM 788 C CA . VAL A 1 104 ? 7.062 -4.142 -10.239 1.00 89.44 104 VAL A CA 1
ATOM 789 C C . VAL A 1 104 ? 8.228 -3.635 -11.087 1.00 89.44 104 VAL A C 1
ATOM 791 O O . VAL A 1 104 ? 8.053 -2.725 -11.906 1.00 89.44 104 VAL A O 1
ATOM 794 N N . GLU A 1 105 ? 9.404 -4.235 -10.901 1.00 87.56 105 GLU A N 1
ATOM 795 C CA . GLU A 1 105 ? 10.576 -4.028 -11.759 1.00 87.56 105 GLU A CA 1
ATOM 796 C C . GLU A 1 105 ? 10.204 -4.038 -13.257 1.00 87.56 105 GLU A C 1
ATOM 798 O O . GLU A 1 105 ? 9.354 -4.807 -13.701 1.00 87.56 105 GLU A O 1
ATOM 803 N N . GLY A 1 106 ? 10.833 -3.159 -14.042 1.00 81.81 106 GLY A N 1
ATOM 804 C CA . GLY A 1 106 ? 10.576 -3.009 -15.482 1.00 81.81 106 GLY A CA 1
ATOM 805 C C . GLY A 1 106 ? 9.729 -1.786 -15.851 1.00 81.81 106 GLY A C 1
ATOM 806 O O . GLY A 1 106 ? 9.802 -1.306 -16.984 1.00 81.81 106 GLY A O 1
ATOM 807 N N . HIS A 1 107 ? 9.006 -1.191 -14.897 1.00 82.44 107 HIS A N 1
ATOM 808 C CA . HIS A 1 107 ? 8.252 0.042 -15.135 1.00 82.44 107 HIS A CA 1
ATOM 809 C C . HIS A 1 107 ? 9.145 1.288 -15.054 1.00 82.44 107 HIS A C 1
ATOM 811 O O . HIS A 1 107 ? 9.738 1.601 -14.020 1.00 82.44 107 HIS A O 1
ATOM 817 N N . GLN A 1 108 ? 9.203 2.056 -16.146 1.00 82.62 108 GLN A N 1
ATOM 818 C CA . GLN A 1 108 ? 9.981 3.297 -16.208 1.00 82.62 108 GLN A CA 1
ATOM 819 C C . GLN A 1 108 ? 9.480 4.349 -15.202 1.00 82.62 108 GLN A C 1
ATOM 821 O O . GLN A 1 108 ? 8.297 4.409 -14.875 1.00 82.62 108 GLN A O 1
ATOM 826 N N . SER A 1 109 ? 10.374 5.245 -14.766 1.00 82.00 109 SER A N 1
ATOM 827 C CA . SER A 1 109 ? 10.089 6.285 -13.759 1.00 82.00 109 SER A CA 1
ATOM 828 C C . SER A 1 109 ? 8.813 7.119 -13.981 1.00 82.00 109 SER A C 1
ATOM 830 O O . SER A 1 109 ? 8.138 7.401 -12.992 1.00 82.00 109 SER A O 1
ATOM 832 N N . PRO A 1 110 ? 8.403 7.486 -15.214 1.00 81.69 110 PRO A N 1
ATOM 833 C CA . PRO A 1 110 ? 7.134 8.195 -15.421 1.00 81.69 110 PRO A CA 1
ATOM 834 C C . PRO A 1 110 ? 5.881 7.369 -15.075 1.00 81.69 110 PRO A C 1
ATOM 836 O O . PRO A 1 110 ? 4.852 7.940 -14.720 1.00 81.69 110 PRO A O 1
ATOM 839 N N . LEU A 1 111 ? 5.966 6.038 -15.168 1.00 76.62 111 LEU A N 1
ATOM 840 C CA . LEU A 1 111 ? 4.865 5.099 -14.910 1.00 76.62 111 LEU A CA 1
ATOM 841 C C . LEU A 1 111 ? 4.958 4.413 -13.533 1.00 76.62 111 LEU A C 1
ATOM 843 O O . LEU A 1 111 ? 4.001 3.836 -13.038 1.00 76.62 111 LEU A O 1
ATOM 847 N N . GLY A 1 112 ? 6.117 4.480 -12.890 1.00 78.44 112 GLY A N 1
ATOM 848 C CA . GLY A 1 112 ? 6.344 3.882 -11.581 1.00 78.44 112 GLY A CA 1
ATOM 849 C C . GLY A 1 112 ? 7.730 4.253 -11.092 1.00 78.44 112 GLY A C 1
ATOM 850 O O . GLY A 1 112 ? 7.899 5.236 -10.364 1.00 78.44 112 GLY A O 1
ATOM 851 N N . GLY A 1 113 ? 8.732 3.505 -11.564 1.00 86.00 113 GLY A N 1
ATOM 852 C CA . GLY A 1 113 ? 10.135 3.681 -11.186 1.00 86.00 113 GLY A CA 1
ATOM 853 C C . GLY A 1 113 ? 10.508 3.017 -9.866 1.00 86.00 113 GLY A C 1
ATOM 854 O O . GLY A 1 113 ? 11.467 3.443 -9.230 1.00 86.00 113 GLY A O 1
ATOM 855 N N . TYR A 1 114 ? 9.740 2.018 -9.437 1.00 93.56 114 TYR A N 1
ATOM 856 C CA . TYR A 1 114 ? 10.067 1.163 -8.299 1.00 93.56 114 TYR A CA 1
ATOM 857 C C . TYR A 1 114 ? 10.594 -0.191 -8.760 1.00 93.56 114 TYR A C 1
ATOM 859 O O . TYR A 1 114 ? 10.556 -0.516 -9.944 1.00 93.56 114 TYR A O 1
ATOM 867 N N . ASN A 1 115 ? 11.159 -0.930 -7.809 1.00 92.75 115 ASN A N 1
ATOM 868 C CA . ASN A 1 115 ? 11.838 -2.192 -8.052 1.00 92.75 115 ASN A CA 1
ATOM 869 C C . ASN A 1 115 ? 11.318 -3.283 -7.113 1.00 92.75 115 ASN A C 1
ATOM 871 O O . ASN A 1 115 ? 12.079 -3.908 -6.371 1.00 92.75 115 ASN A O 1
ATOM 875 N N . VAL A 1 116 ? 9.994 -3.439 -7.069 1.00 92.75 116 VAL A N 1
ATOM 876 C CA . VAL A 1 116 ? 9.346 -4.511 -6.309 1.00 92.75 116 VAL A CA 1
ATOM 877 C C . VAL A 1 116 ? 9.345 -5.776 -7.168 1.00 92.75 116 VAL A C 1
ATOM 879 O O . VAL A 1 116 ? 9.041 -5.734 -8.355 1.00 92.75 116 VAL A O 1
ATOM 882 N N . SER A 1 117 ? 9.685 -6.922 -6.600 1.00 93.12 117 SER A N 1
ATOM 883 C CA . SER A 1 117 ? 9.631 -8.194 -7.308 1.00 93.12 117 SER A CA 1
ATOM 884 C C . SER A 1 117 ? 8.199 -8.723 -7.369 1.00 93.12 117 SER A C 1
ATOM 886 O O . SER A 1 117 ? 7.416 -8.563 -6.429 1.00 93.12 117 SER A O 1
ATOM 888 N N . ALA A 1 118 ? 7.861 -9.446 -8.438 1.00 91.19 118 ALA A N 1
ATOM 889 C CA . ALA A 1 118 ? 6.605 -10.194 -8.526 1.00 91.19 118 ALA A CA 1
ATOM 890 C C . ALA A 1 118 ? 6.396 -11.121 -7.310 1.00 91.19 118 ALA A C 1
ATOM 892 O O . ALA A 1 118 ? 5.319 -11.167 -6.719 1.00 91.19 118 ALA A O 1
ATOM 893 N N . LYS A 1 119 ? 7.464 -11.789 -6.851 1.00 91.00 119 LYS A N 1
ATOM 894 C CA . LYS A 1 119 ? 7.431 -12.644 -5.656 1.00 91.00 119 LYS A CA 1
ATOM 895 C C . LYS A 1 119 ? 7.002 -11.883 -4.397 1.00 91.00 119 LYS A C 1
ATOM 897 O O . LYS A 1 119 ? 6.291 -12.444 -3.563 1.00 91.00 119 LYS A O 1
ATOM 902 N N . CYS A 1 120 ? 7.409 -10.623 -4.250 1.00 91.62 120 CYS A N 1
ATOM 903 C CA . CYS A 1 120 ? 6.987 -9.794 -3.127 1.00 91.62 120 CYS A CA 1
ATOM 904 C C . CYS A 1 120 ? 5.467 -9.613 -3.113 1.00 91.62 120 CYS A C 1
ATOM 906 O O . CYS A 1 120 ? 4.857 -9.794 -2.066 1.00 91.62 120 CYS A O 1
ATOM 908 N N . PHE A 1 121 ? 4.822 -9.387 -4.260 1.00 91.12 121 PHE A N 1
ATOM 909 C CA . PHE A 1 121 ? 3.358 -9.303 -4.338 1.00 91.12 121 PHE A CA 1
ATOM 910 C C . PHE A 1 121 ? 2.652 -10.576 -3.842 1.00 91.12 121 PHE A C 1
ATOM 912 O O . PHE A 1 121 ? 1.645 -10.485 -3.132 1.00 91.12 121 PHE A O 1
ATOM 919 N N . GLY A 1 122 ? 3.223 -11.754 -4.105 1.00 90.62 122 GLY A N 1
ATOM 920 C CA . GLY A 1 122 ? 2.770 -13.004 -3.489 1.00 90.62 122 GLY A CA 1
ATOM 921 C C . GLY A 1 122 ? 2.879 -12.981 -1.956 1.00 90.62 122 GLY A C 1
ATOM 922 O O . GLY A 1 122 ? 1.925 -13.289 -1.243 1.00 90.62 122 GLY A O 1
ATOM 923 N N . GLN A 1 123 ? 4.005 -12.513 -1.421 1.00 90.94 123 GLN A N 1
ATOM 924 C CA . GLN A 1 123 ? 4.211 -12.385 0.028 1.00 90.94 123 GLN A CA 1
ATOM 925 C C . GLN A 1 123 ? 3.248 -11.386 0.683 1.00 90.94 123 GLN A C 1
ATOM 927 O O . GLN A 1 123 ? 2.741 -11.632 1.777 1.00 90.94 123 GLN A O 1
ATOM 932 N N . LEU A 1 124 ? 2.964 -10.268 0.013 1.00 91.56 124 LEU A N 1
ATOM 933 C CA . LEU A 1 124 ? 1.970 -9.292 0.460 1.00 91.56 124 LEU A CA 1
ATOM 934 C C . LEU A 1 124 ? 0.567 -9.911 0.484 1.00 91.56 124 LEU A C 1
ATOM 936 O O . LEU A 1 124 ? -0.179 -9.717 1.444 1.00 91.56 124 LEU A O 1
ATOM 940 N N . THR A 1 125 ? 0.239 -10.715 -0.529 1.00 90.88 125 THR A N 1
ATOM 941 C CA . THR A 1 125 ? -1.032 -11.447 -0.618 1.00 90.88 125 THR A CA 1
ATOM 942 C C . THR A 1 125 ? -1.196 -12.415 0.555 1.00 90.88 125 THR A C 1
ATOM 944 O O . THR A 1 125 ? -2.235 -12.403 1.211 1.00 90.88 125 THR A O 1
ATOM 947 N N . GLN A 1 126 ? -0.154 -13.175 0.907 1.00 90.06 126 GLN A N 1
ATOM 948 C CA . GLN A 1 126 ? -0.173 -14.078 2.069 1.00 90.06 126 GLN A CA 1
ATOM 949 C C . GLN A 1 126 ? -0.436 -13.359 3.387 1.00 90.06 126 GLN A C 1
ATOM 951 O O . GLN A 1 126 ? -1.200 -13.848 4.218 1.00 90.06 126 GLN A O 1
ATOM 956 N N . LEU A 1 127 ? 0.175 -12.188 3.585 1.00 91.38 127 LEU A N 1
ATOM 957 C CA . LEU A 1 127 ? -0.077 -11.389 4.782 1.00 91.38 127 LEU A CA 1
ATOM 958 C C . LEU A 1 127 ? -1.558 -10.990 4.867 1.00 91.38 127 LEU A C 1
ATOM 960 O O . LEU A 1 127 ? -2.163 -11.125 5.930 1.00 91.38 127 LEU A O 1
ATOM 964 N N . LEU A 1 128 ? -2.165 -10.581 3.748 1.00 91.44 128 LEU A N 1
ATOM 965 C CA . LEU A 1 128 ? -3.585 -10.215 3.692 1.00 91.44 128 LEU A CA 1
ATOM 966 C C . LEU A 1 128 ? -4.524 -11.410 3.892 1.00 91.44 128 LEU A C 1
ATOM 968 O O . LEU A 1 128 ? -5.579 -11.244 4.497 1.00 91.44 128 LEU A O 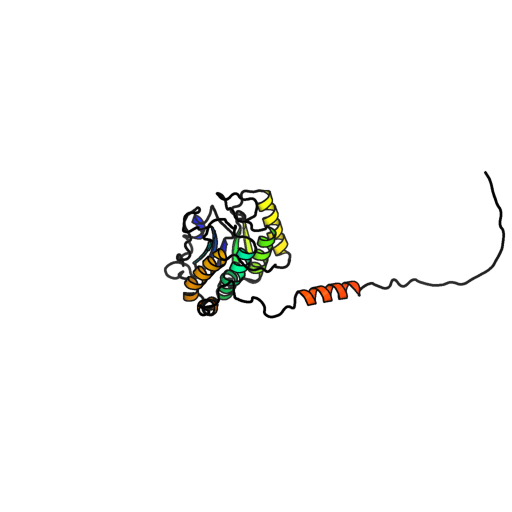1
ATOM 972 N N . MET A 1 129 ? -4.146 -12.615 3.456 1.00 90.50 129 MET A N 1
ATOM 973 C CA . MET A 1 129 ? -4.920 -13.838 3.721 1.00 90.50 129 MET A CA 1
ATOM 974 C C . MET A 1 129 ? -5.020 -14.178 5.212 1.00 90.50 129 MET A C 1
ATOM 976 O O . MET A 1 129 ? -5.957 -14.861 5.622 1.00 90.50 129 MET A O 1
ATOM 980 N N . GLY A 1 130 ? -4.098 -13.677 6.039 1.00 90.69 130 GLY A N 1
ATOM 981 C CA . GLY A 1 130 ? -4.192 -13.775 7.497 1.00 90.69 130 GLY A CA 1
ATOM 982 C C . GLY A 1 130 ? -5.338 -12.954 8.108 1.00 90.69 130 GLY A C 1
ATOM 983 O O . GLY A 1 130 ? -5.606 -13.076 9.302 1.00 90.69 130 GLY A O 1
ATOM 984 N N . LEU A 1 131 ? -6.016 -12.117 7.318 1.00 91.75 131 LEU A N 1
ATOM 985 C CA . LEU A 1 131 ? -7.155 -11.293 7.724 1.00 91.75 131 LEU A CA 1
ATOM 986 C C . LEU A 1 131 ? -8.472 -11.911 7.244 1.00 91.75 131 LEU A C 1
ATOM 988 O O . LEU A 1 131 ? -8.491 -12.733 6.332 1.00 91.75 131 LEU A O 1
ATOM 992 N N . ALA A 1 132 ? -9.596 -11.493 7.837 1.00 91.56 132 ALA A N 1
ATOM 993 C CA . ALA A 1 132 ? -10.943 -11.861 7.384 1.00 91.56 132 ALA A CA 1
ATOM 994 C C . ALA A 1 132 ? -11.174 -13.380 7.199 1.00 91.56 132 ALA A C 1
ATOM 996 O O . ALA A 1 132 ? -11.997 -13.795 6.383 1.00 91.56 132 ALA A O 1
ATOM 997 N N . GLY A 1 133 ? -10.425 -14.230 7.915 1.00 90.94 133 GLY A N 1
ATOM 998 C CA . GLY A 1 133 ? -10.442 -15.683 7.716 1.00 90.94 133 GLY A CA 1
ATOM 999 C C . GLY A 1 133 ? -10.122 -16.115 6.278 1.00 90.94 133 GLY A C 1
ATOM 1000 O O . GLY A 1 133 ? -10.730 -17.063 5.791 1.00 90.94 133 GLY A O 1
ATOM 1001 N N . GLY A 1 134 ? -9.248 -15.386 5.576 1.00 89.88 134 GLY A N 1
ATOM 1002 C CA . GLY A 1 134 ? -8.854 -15.673 4.196 1.00 89.88 134 GLY A CA 1
ATOM 1003 C C . GLY A 1 134 ? -9.823 -15.169 3.123 1.00 89.88 134 GLY A C 1
ATOM 1004 O O . GLY A 1 134 ? -9.611 -15.446 1.945 1.00 89.88 134 GLY A O 1
ATOM 1005 N N . ARG A 1 135 ? -10.876 -14.418 3.481 1.00 91.19 135 ARG A N 1
ATOM 1006 C CA . ARG A 1 135 ? -11.813 -13.821 2.510 1.00 91.19 135 ARG A CA 1
ATOM 1007 C C . ARG A 1 135 ? -11.189 -12.608 1.820 1.00 91.19 135 ARG A C 1
ATOM 1009 O O . ARG A 1 135 ? -11.495 -11.462 2.159 1.00 91.19 135 ARG A O 1
ATOM 1016 N N . VAL A 1 136 ? -10.313 -12.890 0.861 1.00 88.75 136 VAL A N 1
ATOM 1017 C CA . VAL A 1 136 ? -9.586 -11.910 0.052 1.00 88.75 136 VAL A CA 1
ATOM 1018 C C . VAL A 1 136 ? -10.032 -12.015 -1.404 1.00 88.75 136 VAL A C 1
ATOM 1020 O O . VAL A 1 136 ? -10.051 -13.102 -1.975 1.00 88.75 136 VAL A O 1
ATOM 1023 N N . VAL A 1 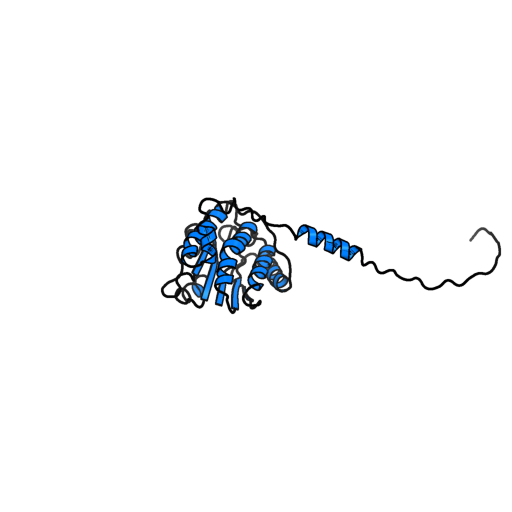137 ? -10.372 -10.881 -2.015 1.00 88.00 137 VAL A N 1
ATOM 1024 C CA . VAL A 1 137 ? -10.649 -10.765 -3.453 1.00 88.00 137 VAL A CA 1
ATOM 1025 C C . VAL A 1 137 ? -9.684 -9.751 -4.046 1.00 88.00 137 VAL A C 1
ATOM 1027 O O . VAL A 1 137 ? -9.567 -8.645 -3.526 1.00 88.00 137 VAL A O 1
ATOM 1030 N N . MET A 1 138 ? -9.009 -10.113 -5.134 1.00 86.62 138 MET A N 1
ATOM 1031 C CA . MET A 1 138 ? -8.102 -9.223 -5.859 1.00 86.62 138 MET A CA 1
ATOM 1032 C C . MET A 1 138 ? -8.705 -8.866 -7.219 1.00 86.62 138 MET A C 1
ATOM 1034 O O . MET A 1 138 ? -9.167 -9.750 -7.939 1.00 86.62 138 MET A O 1
ATOM 1038 N N . ALA A 1 139 ? -8.694 -7.584 -7.567 1.00 86.69 139 ALA A N 1
ATOM 1039 C CA . ALA A 1 139 ? -9.090 -7.071 -8.872 1.00 86.69 139 ALA A CA 1
ATOM 1040 C C . ALA A 1 139 ? -7.883 -6.380 -9.513 1.00 86.69 139 ALA A C 1
ATOM 1042 O O . ALA A 1 139 ? -7.279 -5.506 -8.894 1.00 86.69 139 ALA A O 1
ATOM 1043 N N . LEU A 1 140 ? -7.513 -6.807 -10.724 1.00 86.19 140 LEU A N 1
ATOM 1044 C CA . LEU A 1 140 ? -6.411 -6.211 -11.481 1.00 86.19 140 LEU A CA 1
ATOM 1045 C C . LEU A 1 140 ? -6.734 -4.753 -11.825 1.00 86.19 140 LEU A C 1
ATOM 1047 O O . LEU A 1 140 ? -7.841 -4.454 -12.270 1.00 86.19 140 LEU A O 1
ATOM 1051 N N . GLU A 1 141 ? -5.748 -3.879 -11.652 1.00 84.75 141 GLU A N 1
ATOM 1052 C CA . GLU A 1 141 ? -5.859 -2.449 -11.941 1.00 84.75 141 GLU A CA 1
ATOM 1053 C C . GLU A 1 141 ? -4.761 -2.010 -12.926 1.00 84.75 141 GLU A C 1
ATOM 1055 O O . GLU A 1 141 ? -4.835 -2.316 -14.113 1.00 84.75 141 GLU A O 1
ATOM 1060 N N . GLY A 1 142 ? -3.745 -1.282 -12.446 1.00 76.25 142 GLY A N 1
ATOM 1061 C CA . GLY A 1 142 ? -2.610 -0.817 -13.240 1.00 76.25 142 GLY A CA 1
ATOM 1062 C C . GLY A 1 142 ? -1.519 -1.874 -13.444 1.00 76.25 142 GLY A C 1
ATOM 1063 O O . GLY A 1 142 ? -1.536 -2.959 -12.865 1.00 76.25 142 GLY A O 1
ATOM 1064 N N . GLY A 1 143 ? -0.524 -1.507 -14.245 1.00 76.62 143 GLY A N 1
ATOM 1065 C CA . GLY A 1 143 ? 0.534 -2.392 -14.729 1.00 76.62 143 GLY A CA 1
ATOM 1066 C C . GLY A 1 143 ? 0.564 -2.319 -16.249 1.00 76.62 143 GLY A C 1
ATOM 1067 O O . GLY A 1 143 ? -0.461 -2.492 -16.903 1.00 76.62 143 GLY A O 1
ATOM 1068 N N . HIS A 1 144 ? 1.726 -2.004 -16.811 1.00 79.19 144 HIS A N 1
ATOM 1069 C CA . HIS A 1 144 ? 1.880 -1.764 -18.248 1.00 79.19 144 HIS A CA 1
ATOM 1070 C C . HIS A 1 144 ? 2.873 -2.726 -18.897 1.00 79.19 144 HIS A C 1
ATOM 1072 O O . HIS A 1 144 ? 2.745 -3.025 -20.083 1.00 79.19 144 HIS A O 1
ATOM 1078 N N . ASP A 1 145 ? 3.847 -3.222 -18.133 1.00 85.88 145 ASP A N 1
ATOM 1079 C CA . ASP A 1 145 ? 4.747 -4.265 -18.605 1.00 85.88 145 ASP A CA 1
ATOM 1080 C C . ASP A 1 145 ? 4.078 -5.642 -18.489 1.00 85.88 145 ASP A C 1
ATOM 1082 O O . ASP A 1 145 ? 3.672 -6.065 -17.407 1.00 85.88 145 ASP A O 1
ATOM 1086 N N . LEU A 1 146 ? 3.936 -6.337 -19.622 1.00 87.44 146 LEU A N 1
ATOM 1087 C CA . LEU A 1 146 ? 3.210 -7.609 -19.687 1.00 87.44 146 LEU A CA 1
ATOM 1088 C C . LEU A 1 146 ? 3.875 -8.697 -18.843 1.00 87.44 146 LEU A C 1
ATOM 1090 O O . LEU A 1 146 ? 3.173 -9.443 -18.166 1.00 87.44 146 LEU A O 1
ATOM 1094 N N . THR A 1 147 ? 5.206 -8.773 -18.866 1.00 88.31 147 THR A N 1
ATOM 1095 C CA . THR A 1 147 ? 5.961 -9.768 -18.097 1.00 88.31 147 THR A CA 1
ATOM 1096 C C . THR A 1 147 ? 5.760 -9.525 -16.608 1.00 88.31 147 THR A C 1
ATOM 1098 O O . THR A 1 147 ? 5.356 -10.428 -15.886 1.00 88.31 147 THR A O 1
ATOM 1101 N N . ALA A 1 148 ? 5.916 -8.277 -16.166 1.00 85.75 148 ALA A N 1
ATOM 1102 C CA . ALA A 1 148 ? 5.707 -7.880 -14.782 1.00 85.75 148 ALA A CA 1
ATOM 1103 C C . ALA A 1 148 ? 4.288 -8.195 -14.279 1.00 85.75 148 ALA A C 1
ATOM 1105 O O . ALA A 1 148 ? 4.127 -8.710 -13.173 1.00 85.75 148 ALA A O 1
ATOM 1106 N N . ILE A 1 149 ? 3.254 -7.914 -15.083 1.00 88.19 149 ILE A N 1
ATOM 1107 C CA . ILE A 1 149 ? 1.857 -8.220 -14.734 1.00 88.19 149 ILE A CA 1
ATOM 1108 C C . ILE A 1 149 ? 1.636 -9.729 -14.654 1.00 88.19 149 ILE A C 1
ATOM 1110 O O . ILE A 1 149 ? 0.991 -10.189 -13.711 1.00 88.19 149 ILE A O 1
ATOM 1114 N N . CYS A 1 150 ? 2.132 -10.495 -15.630 1.00 89.81 150 CYS A N 1
ATOM 1115 C CA . CYS A 1 150 ? 1.993 -11.949 -15.655 1.00 89.81 150 CYS A CA 1
ATOM 1116 C C . CYS A 1 150 ? 2.673 -12.587 -14.443 1.00 89.81 150 CYS A C 1
ATOM 1118 O O . CYS A 1 150 ? 2.009 -13.309 -13.701 1.00 89.81 150 CYS A O 1
ATOM 1120 N N . ASP A 1 151 ? 3.935 -12.247 -14.193 1.00 90.12 151 ASP A N 1
ATOM 1121 C CA . ASP A 1 151 ? 4.720 -12.795 -13.088 1.00 90.12 151 ASP A CA 1
ATOM 1122 C C . ASP A 1 151 ? 4.099 -12.429 -11.733 1.00 90.12 151 ASP A C 1
ATOM 1124 O O . ASP A 1 151 ? 3.997 -13.266 -10.835 1.00 90.12 151 ASP A O 1
ATOM 1128 N N . ALA A 1 152 ? 3.651 -11.179 -11.558 1.00 89.38 152 ALA A N 1
ATOM 1129 C CA . ALA A 1 152 ? 3.027 -10.744 -10.309 1.00 89.38 152 ALA A CA 1
ATOM 1130 C C . ALA A 1 152 ? 1.646 -11.378 -10.103 1.00 89.38 152 ALA A C 1
ATOM 1132 O O . ALA A 1 152 ? 1.317 -11.779 -8.986 1.00 89.38 152 ALA A O 1
ATOM 1133 N N . SER A 1 153 ? 0.861 -11.537 -11.173 1.00 90.69 153 SER A N 1
ATOM 1134 C CA . SER A 1 153 ? -0.415 -12.258 -11.123 1.00 90.69 153 SER A CA 1
ATOM 1135 C C . SER A 1 153 ? -0.202 -13.725 -10.753 1.00 90.69 153 SER A C 1
ATOM 1137 O O . SER A 1 153 ? -0.895 -14.236 -9.873 1.00 90.69 153 SER A O 1
ATOM 1139 N N . GLU A 1 154 ? 0.782 -14.391 -11.365 1.00 90.88 154 GLU A N 1
ATOM 1140 C CA . GLU A 1 154 ? 1.171 -15.764 -11.035 1.00 90.88 154 GLU A CA 1
ATOM 1141 C C . GLU A 1 154 ? 1.609 -15.878 -9.574 1.00 90.88 154 GLU A C 1
ATOM 1143 O O . GLU A 1 154 ? 1.148 -16.773 -8.865 1.00 90.88 154 GLU A O 1
ATOM 1148 N N . ALA A 1 155 ? 2.443 -14.955 -9.092 1.00 88.75 155 ALA A N 1
ATOM 1149 C CA . ALA A 1 155 ? 2.910 -14.949 -7.712 1.00 88.75 155 ALA A CA 1
ATOM 1150 C C . ALA A 1 155 ? 1.768 -14.725 -6.710 1.00 88.75 155 ALA A C 1
ATOM 1152 O O . ALA A 1 155 ? 1.727 -15.393 -5.678 1.00 88.75 155 ALA A O 1
ATOM 1153 N N . CYS A 1 156 ? 0.819 -13.829 -7.002 1.00 89.38 156 CYS A N 1
ATOM 1154 C CA . CYS A 1 156 ? -0.376 -13.619 -6.183 1.00 89.38 156 CYS A CA 1
ATOM 1155 C C . CYS A 1 156 ? -1.268 -14.864 -6.149 1.00 89.38 156 CYS A C 1
ATOM 1157 O O . CYS A 1 156 ? -1.687 -15.286 -5.073 1.00 89.38 156 CYS A O 1
ATOM 1159 N N . VAL A 1 157 ? -1.528 -15.487 -7.302 1.00 87.88 157 VAL A N 1
ATOM 1160 C CA . VAL A 1 157 ? -2.336 -16.714 -7.377 1.00 87.88 157 VAL A CA 1
ATOM 1161 C C . VAL A 1 157 ? -1.634 -17.881 -6.679 1.00 87.88 157 VAL A C 1
ATOM 1163 O O . VAL A 1 157 ? -2.270 -18.602 -5.917 1.00 87.88 157 VAL A O 1
ATOM 1166 N N . SER A 1 158 ? -0.323 -18.035 -6.858 1.00 85.44 158 SER A N 1
ATOM 1167 C CA . SER A 1 158 ? 0.477 -19.057 -6.167 1.00 85.44 158 SER A CA 1
ATOM 1168 C C . SER A 1 158 ? 0.512 -18.821 -4.659 1.00 85.44 158 SER A C 1
ATOM 1170 O O . SER A 1 158 ? 0.414 -19.756 -3.873 1.00 85.44 158 SER A O 1
ATOM 1172 N N . ALA A 1 159 ? 0.566 -17.564 -4.224 1.00 80.75 159 ALA A N 1
ATOM 1173 C CA . ALA A 1 159 ? 0.497 -17.204 -2.816 1.00 80.75 159 ALA A CA 1
ATOM 1174 C C . ALA A 1 159 ? -0.833 -17.587 -2.158 1.00 80.75 159 ALA A C 1
ATOM 1176 O O . ALA A 1 159 ? -0.813 -18.015 -1.003 1.00 80.75 159 ALA A O 1
ATOM 1177 N N . LEU A 1 160 ? -1.951 -17.514 -2.893 1.00 72.44 160 LEU A N 1
ATOM 1178 C CA . LEU A 1 160 ? -3.241 -18.057 -2.448 1.00 72.44 160 LEU A CA 1
ATOM 1179 C C . LEU A 1 160 ? -3.191 -19.580 -2.209 1.00 72.44 160 LEU A C 1
ATOM 1181 O O . LEU A 1 160 ? -4.059 -20.115 -1.521 1.00 72.44 160 LEU A O 1
ATOM 1185 N N . LEU A 1 161 ? -2.171 -20.261 -2.744 1.00 72.25 161 LEU A N 1
ATOM 1186 C CA . LEU A 1 161 ? -1.931 -21.701 -2.622 1.00 72.25 161 LEU A CA 1
ATOM 1187 C C . LEU A 1 161 ? -0.812 -22.061 -1.616 1.00 72.25 161 LEU A C 1
ATOM 1189 O O . LEU A 1 161 ? -0.720 -23.224 -1.229 1.00 72.25 161 LEU A O 1
ATOM 1193 N N . GLY A 1 162 ? -0.045 -21.078 -1.122 1.00 58.28 162 GLY A N 1
ATOM 1194 C CA . GLY A 1 162 ? 0.859 -21.190 0.036 1.00 58.28 162 GLY A CA 1
ATOM 1195 C C . GLY A 1 162 ? 2.364 -21.151 -0.282 1.00 58.28 162 GLY A C 1
ATOM 1196 O O . GLY A 1 162 ? 2.869 -22.003 -0.996 1.00 58.28 162 GLY A O 1
ATOM 1197 N N . ASP A 1 163 ? 3.079 -20.181 0.307 1.00 54.81 163 ASP A N 1
ATOM 1198 C CA . ASP A 1 163 ? 4.543 -19.983 0.241 1.00 54.81 163 ASP A CA 1
ATOM 1199 C C . ASP A 1 163 ? 5.022 -19.074 1.412 1.00 54.81 163 ASP A C 1
ATOM 1201 O O . ASP A 1 163 ? 4.197 -18.606 2.195 1.00 54.81 163 ASP A O 1
ATOM 1205 N N . ALA A 1 164 ? 6.331 -18.808 1.569 1.00 53.09 164 ALA A N 1
ATOM 1206 C CA . ALA A 1 164 ? 6.896 -18.067 2.721 1.00 53.09 164 ALA A CA 1
ATOM 1207 C C . ALA A 1 164 ? 7.477 -16.651 2.421 1.00 53.09 164 ALA A C 1
ATOM 1209 O O . ALA A 1 164 ? 7.923 -16.333 1.311 1.00 53.09 164 ALA A O 1
ATOM 1210 N N . VAL A 1 165 ? 7.537 -15.792 3.460 1.00 57.62 165 VAL A N 1
ATOM 1211 C CA . VAL A 1 165 ? 7.859 -14.341 3.397 1.00 57.62 165 VAL A CA 1
ATOM 1212 C C . VAL A 1 165 ? 9.320 -13.990 3.780 1.00 57.62 165 VAL A C 1
ATOM 1214 O O . VAL A 1 165 ? 9.811 -14.423 4.819 1.00 57.62 165 VAL A O 1
ATOM 1217 N N . ARG A 1 166 ? 10.006 -13.116 3.011 1.00 57.34 166 ARG A N 1
ATOM 1218 C CA . ARG A 1 166 ? 11.413 -12.667 3.231 1.00 57.34 166 ARG A CA 1
ATOM 1219 C C . ARG A 1 166 ? 11.542 -11.450 4.172 1.00 57.34 166 ARG A C 1
ATOM 1221 O O . ARG A 1 166 ? 10.613 -10.656 4.292 1.00 57.34 166 ARG A O 1
ATOM 1228 N N . ARG A 1 167 ? 12.697 -11.254 4.836 1.00 60.47 167 ARG A N 1
ATOM 1229 C CA . ARG A 1 167 ? 12.983 -10.131 5.776 1.00 60.47 167 ARG A CA 1
ATOM 1230 C C . ARG A 1 167 ? 14.230 -9.319 5.357 1.00 60.47 167 ARG A C 1
ATOM 1232 O O . ARG A 1 167 ? 15.167 -9.903 4.826 1.00 60.47 167 ARG A O 1
ATOM 1239 N N . GLY A 1 168 ? 14.246 -8.001 5.609 1.00 68.88 168 GLY A N 1
ATOM 1240 C CA . GLY A 1 168 ? 15.355 -7.074 5.292 1.00 68.88 168 GLY A CA 1
ATOM 1241 C C . GLY A 1 168 ? 15.206 -5.696 5.971 1.00 68.88 168 GLY A C 1
ATOM 1242 O O . GLY A 1 168 ? 14.171 -5.451 6.591 1.00 68.88 168 GLY A O 1
ATOM 1243 N N . LYS A 1 169 ? 16.221 -4.813 5.869 1.00 80.00 169 LYS A N 1
ATOM 1244 C CA . LYS A 1 169 ? 16.223 -3.442 6.439 1.00 80.00 169 LYS A CA 1
ATOM 1245 C C . LYS A 1 169 ? 15.881 -2.377 5.372 1.00 80.00 169 LYS A C 1
ATOM 1247 O O . LYS A 1 169 ? 16.600 -2.322 4.375 1.00 80.00 169 LYS A O 1
ATOM 1252 N N . PRO A 1 170 ? 14.826 -1.560 5.558 1.00 82.38 170 PRO A N 1
ATOM 1253 C CA . PRO A 1 170 ? 14.366 -0.577 4.565 1.00 82.38 170 PRO A CA 1
ATOM 1254 C C . PRO A 1 170 ? 15.322 0.614 4.415 1.00 82.38 170 PRO A C 1
ATOM 1256 O O . PRO A 1 170 ? 16.072 0.952 5.336 1.00 82.38 170 PRO A O 1
ATOM 1259 N N . CYS A 1 171 ? 15.272 1.281 3.261 1.00 85.69 171 CYS A N 1
ATOM 1260 C CA . CYS A 1 171 ? 16.039 2.496 3.006 1.00 85.69 171 CYS A CA 1
ATOM 1261 C C . CYS A 1 171 ? 15.553 3.696 3.856 1.00 85.69 171 CYS A C 1
ATOM 1263 O O . CYS A 1 171 ? 14.378 3.765 4.232 1.00 85.69 171 CYS A O 1
ATOM 1265 N N . PRO A 1 172 ? 16.415 4.699 4.136 1.00 89.06 172 PRO A N 1
ATOM 1266 C CA . PRO A 1 172 ? 16.075 5.806 5.040 1.00 89.06 172 PRO A CA 1
ATOM 1267 C C . PRO A 1 172 ? 14.833 6.617 4.644 1.00 89.06 172 PRO A C 1
ATOM 1269 O O . PRO A 1 172 ? 14.063 7.020 5.510 1.00 89.06 172 PRO A O 1
ATOM 1272 N N . LYS A 1 173 ? 14.595 6.838 3.345 1.00 90.75 173 LYS A N 1
ATOM 1273 C CA . LYS A 1 173 ? 13.413 7.586 2.880 1.00 90.75 173 LYS A CA 1
ATOM 1274 C C . LYS A 1 173 ? 12.103 6.819 3.059 1.00 90.75 173 LYS A C 1
ATOM 1276 O O . LYS A 1 173 ? 11.060 7.428 3.303 1.00 90.75 173 LYS A O 1
ATOM 1281 N N . ALA A 1 174 ? 12.156 5.489 2.989 1.00 83.94 174 ALA A N 1
ATOM 1282 C CA . ALA A 1 174 ? 11.014 4.657 3.325 1.00 83.94 174 ALA A CA 1
ATOM 1283 C C . ALA A 1 174 ? 10.739 4.700 4.826 1.00 83.94 174 ALA A C 1
ATOM 1285 O O . ALA A 1 174 ? 9.590 4.887 5.212 1.00 83.94 174 ALA A O 1
ATOM 1286 N N . CYS A 1 175 ? 11.780 4.632 5.665 1.00 89.00 175 CYS A N 1
ATOM 1287 C CA . CYS A 1 175 ? 11.633 4.842 7.106 1.00 89.00 175 CYS A CA 1
ATOM 1288 C C . CYS A 1 175 ? 10.969 6.183 7.411 1.00 89.00 175 CYS A C 1
ATOM 1290 O O . CYS A 1 175 ? 9.958 6.195 8.098 1.00 89.00 175 CYS A O 1
ATOM 1292 N N . ALA A 1 176 ? 11.458 7.281 6.828 1.00 90.56 176 ALA A N 1
ATOM 1293 C CA . ALA A 1 176 ? 10.883 8.609 7.038 1.00 90.56 176 ALA A CA 1
ATOM 1294 C C . ALA A 1 176 ? 9.407 8.690 6.601 1.00 90.56 176 ALA A C 1
ATOM 1296 O O . ALA A 1 176 ? 8.578 9.267 7.304 1.00 90.56 176 ALA A O 1
ATOM 1297 N N . SER A 1 177 ? 9.057 8.072 5.465 1.00 91.69 177 SER A N 1
ATOM 1298 C CA . SER A 1 177 ? 7.666 8.011 4.993 1.00 91.69 177 SER A CA 1
ATOM 1299 C C . SER A 1 177 ? 6.778 7.225 5.969 1.00 91.69 177 SER A C 1
ATOM 1301 O O . SER A 1 177 ? 5.684 7.669 6.307 1.00 91.69 177 SER A O 1
ATOM 1303 N N . LEU A 1 178 ? 7.257 6.079 6.465 1.00 91.75 178 LEU A N 1
ATOM 1304 C CA . LEU A 1 178 ? 6.527 5.238 7.417 1.00 91.75 178 LEU A CA 1
ATOM 1305 C C . LEU A 1 178 ? 6.392 5.892 8.791 1.00 91.75 178 LEU A C 1
ATOM 1307 O O . LEU A 1 178 ? 5.312 5.859 9.370 1.00 91.75 178 LEU A O 1
ATOM 1311 N N . GLU A 1 179 ? 7.455 6.516 9.294 1.00 92.38 179 GLU A N 1
ATOM 1312 C CA . GLU A 1 179 ? 7.450 7.281 10.542 1.00 92.38 179 GLU A CA 1
ATOM 1313 C C . GLU A 1 179 ? 6.415 8.411 10.472 1.00 92.38 179 GLU A C 1
ATOM 1315 O O . GLU A 1 179 ? 5.626 8.573 11.403 1.00 92.38 179 GLU A O 1
ATOM 1320 N N . ARG A 1 180 ? 6.321 9.113 9.331 1.00 93.12 180 ARG A N 1
ATOM 1321 C CA . ARG A 1 180 ? 5.299 10.144 9.115 1.00 93.12 180 ARG A CA 1
ATOM 1322 C C . ARG A 1 180 ? 3.877 9.582 9.158 1.00 93.12 180 ARG A C 1
ATOM 1324 O O . ARG A 1 180 ? 3.003 10.180 9.786 1.00 93.12 180 ARG A O 1
ATOM 1331 N N . VAL A 1 181 ? 3.633 8.433 8.523 1.00 92.19 181 VAL A N 1
ATOM 1332 C CA . VAL A 1 181 ? 2.317 7.771 8.577 1.00 92.19 181 VAL A CA 1
ATOM 1333 C C . VAL A 1 181 ? 1.981 7.329 10.000 1.00 92.19 181 VAL A C 1
ATOM 1335 O O . VAL A 1 181 ? 0.867 7.568 10.458 1.00 92.19 181 VAL A O 1
ATOM 1338 N N . ILE A 1 182 ? 2.935 6.729 10.715 1.00 93.06 182 ILE A N 1
ATOM 1339 C CA . ILE A 1 182 ? 2.757 6.275 12.102 1.00 93.06 182 ILE A CA 1
ATOM 1340 C C . ILE A 1 182 ? 2.426 7.455 13.019 1.00 93.06 182 ILE A C 1
ATOM 1342 O O . ILE A 1 182 ? 1.504 7.353 13.823 1.00 93.06 182 ILE A O 1
ATOM 1346 N N . GLU A 1 183 ? 3.126 8.581 12.881 1.00 94.06 183 GLU A N 1
ATOM 1347 C CA . GLU A 1 183 ? 2.875 9.798 13.661 1.00 94.06 183 GLU A CA 1
ATOM 1348 C C . GLU A 1 183 ? 1.446 10.333 13.464 1.00 94.06 183 GLU A C 1
ATOM 1350 O O . GLU A 1 183 ? 0.778 10.736 14.419 1.00 94.06 183 GLU A O 1
ATOM 1355 N N . ILE A 1 184 ? 0.959 10.341 12.221 1.00 94.19 184 ILE A N 1
ATOM 1356 C CA . ILE A 1 184 ? -0.396 10.799 11.905 1.00 94.19 184 ILE A CA 1
ATOM 1357 C C . ILE A 1 184 ? -1.431 9.801 12.436 1.00 94.19 184 ILE A C 1
ATOM 1359 O O . ILE A 1 184 ? -2.387 10.197 13.106 1.00 94.19 184 ILE A O 1
ATOM 1363 N N . GLN A 1 185 ? -1.234 8.512 12.159 1.00 94.81 185 GLN A N 1
ATOM 1364 C CA . GLN A 1 185 ? -2.225 7.468 12.411 1.00 94.81 185 GLN A CA 1
ATOM 1365 C C . GLN A 1 185 ? -2.269 6.992 13.867 1.00 94.81 185 GLN A C 1
ATOM 1367 O O . GLN A 1 185 ? -3.301 6.483 14.301 1.00 94.81 185 GLN A O 1
ATOM 1372 N N . SER A 1 186 ? -1.222 7.206 14.670 1.00 94.12 186 SER A N 1
ATOM 1373 C CA . SER A 1 186 ? -1.212 6.854 16.103 1.00 94.12 186 SER A CA 1
ATOM 1374 C C . SER A 1 186 ? -2.291 7.579 16.918 1.00 94.12 186 SER A C 1
ATOM 1376 O O . SER A 1 186 ? -2.730 7.089 17.962 1.00 94.12 186 SER A O 1
ATOM 1378 N N . LYS A 1 187 ? -2.783 8.714 16.411 1.00 94.69 187 LYS A N 1
ATOM 1379 C CA . LYS A 1 187 ? -3.921 9.457 16.972 1.00 94.69 187 LYS A CA 1
ATOM 1380 C C . LYS A 1 187 ? -5.244 8.696 16.855 1.00 94.69 187 LYS A C 1
ATOM 1382 O O . LYS A 1 187 ? -6.157 8.953 17.634 1.00 94.69 187 LYS A O 1
ATOM 1387 N N . HIS A 1 188 ? -5.339 7.782 15.892 1.00 94.25 188 HIS A N 1
ATOM 1388 C CA . HIS A 1 188 ? -6.554 7.043 15.547 1.00 94.25 188 HIS A CA 1
ATOM 1389 C C . HIS A 1 188 ? -6.441 5.550 15.889 1.00 94.25 188 HIS A C 1
ATOM 1391 O O . HIS A 1 188 ? -7.436 4.925 16.249 1.00 94.25 188 HIS A O 1
ATOM 1397 N N . TRP A 1 189 ? -5.227 4.992 15.849 1.00 92.75 189 TRP A N 1
ATOM 1398 C CA . TRP A 1 189 ? -4.967 3.564 16.020 1.00 92.75 189 TRP A CA 1
ATOM 1399 C C . TRP A 1 189 ? -4.045 3.298 17.210 1.00 92.75 189 TRP A C 1
ATOM 1401 O O . TRP A 1 189 ? -2.848 3.591 17.183 1.00 92.75 189 TRP A O 1
ATOM 1411 N N . SER A 1 190 ? -4.598 2.683 18.258 1.00 92.88 190 SER A N 1
ATOM 1412 C CA . SER A 1 190 ? -3.861 2.319 19.477 1.00 92.88 190 SER A CA 1
ATOM 1413 C C . SER A 1 190 ? -2.670 1.396 19.219 1.00 92.88 190 SER A C 1
ATOM 1415 O O . SER A 1 190 ? -1.649 1.529 19.890 1.00 92.88 190 SER A O 1
ATOM 1417 N N . CYS A 1 191 ? -2.752 0.506 18.224 1.00 91.25 191 CYS A N 1
ATOM 1418 C CA . CYS A 1 191 ? -1.651 -0.384 17.848 1.00 91.25 191 CYS A CA 1
ATOM 1419 C C . CYS A 1 191 ? -0.388 0.363 17.383 1.00 91.25 191 CYS A C 1
ATOM 1421 O O . CYS A 1 191 ? 0.703 -0.200 17.443 1.00 91.25 191 CYS A O 1
ATOM 1423 N N . LEU A 1 192 ? -0.512 1.632 16.977 1.00 91.00 192 LEU A N 1
ATOM 1424 C CA . LEU A 1 192 ? 0.604 2.469 16.534 1.00 91.00 192 LEU A CA 1
ATOM 1425 C C . LEU A 1 192 ? 1.121 3.429 17.616 1.00 91.00 192 LEU A C 1
ATOM 1427 O O . LEU A 1 192 ? 2.164 4.057 17.434 1.00 91.00 192 LEU A O 1
ATOM 1431 N N . GLN A 1 193 ? 0.432 3.554 18.753 1.00 87.38 193 GLN A N 1
ATOM 1432 C CA . GLN A 1 193 ? 0.815 4.501 19.807 1.00 87.38 193 GLN A CA 1
ATOM 1433 C C . GLN A 1 193 ? 2.144 4.133 20.468 1.00 87.38 193 GLN A C 1
ATOM 1435 O O . GLN A 1 193 ? 2.960 5.017 20.720 1.00 87.38 193 GLN A O 1
ATOM 1440 N N . SER A 1 194 ? 2.403 2.842 20.690 1.00 80.06 194 SER A N 1
ATOM 1441 C CA . SER A 1 194 ? 3.678 2.372 21.247 1.00 80.06 194 SER A CA 1
ATOM 1442 C C . SER A 1 194 ? 4.858 2.686 20.322 1.00 80.06 194 SER A C 1
ATOM 1444 O O . SER A 1 194 ? 5.894 3.148 20.798 1.00 80.06 194 SER A O 1
ATOM 1446 N N . LEU A 1 195 ? 4.670 2.513 19.008 1.00 76.75 195 LEU A N 1
ATOM 1447 C CA . LEU A 1 195 ? 5.659 2.823 17.971 1.00 76.75 195 LEU A CA 1
ATOM 1448 C C . LEU A 1 195 ? 5.913 4.332 17.851 1.00 76.75 195 LEU A C 1
ATOM 1450 O O . LEU A 1 195 ? 7.047 4.758 17.675 1.00 76.75 195 LEU A O 1
ATOM 1454 N N . SER A 1 196 ? 4.873 5.155 18.003 1.00 72.56 196 SER A N 1
ATOM 1455 C CA . SER A 1 196 ? 4.990 6.618 17.976 1.00 72.56 196 SER A CA 1
ATOM 1456 C C . SER A 1 196 ? 5.670 7.192 19.228 1.00 72.56 196 SER A C 1
ATOM 1458 O O . SER A 1 196 ? 6.392 8.185 19.133 1.00 72.56 196 SER A O 1
ATOM 1460 N N . GLN A 1 197 ? 5.455 6.578 20.398 1.00 59.41 197 GLN A N 1
ATOM 1461 C CA . GLN A 1 197 ? 6.038 7.005 21.678 1.00 59.41 197 GLN A CA 1
ATOM 1462 C C . GLN A 1 197 ? 7.508 6.596 21.840 1.00 59.41 197 GLN A C 1
ATOM 1464 O O . GLN A 1 197 ? 8.199 7.125 22.711 1.00 59.41 197 GLN A O 1
ATOM 1469 N N . THR A 1 198 ? 8.022 5.704 20.989 1.00 55.34 198 THR A N 1
ATOM 1470 C CA . THR A 1 198 ? 9.457 5.394 20.919 1.00 55.34 198 THR A CA 1
ATOM 1471 C C . THR A 1 198 ? 10.199 6.479 20.124 1.00 55.34 198 THR A C 1
ATOM 1473 O O . THR A 1 198 ? 10.905 6.205 19.162 1.00 55.34 198 THR A O 1
ATOM 1476 N N . SER A 1 199 ? 10.050 7.749 20.513 1.00 44.28 199 SER A N 1
ATOM 1477 C CA . SER A 1 199 ? 10.524 8.935 19.773 1.00 44.28 199 SER A CA 1
ATOM 1478 C C . SER A 1 199 ? 12.058 9.125 19.744 1.00 44.28 199 SER A C 1
ATOM 1480 O O . SER A 1 199 ? 12.541 10.242 19.590 1.00 44.28 199 SER A O 1
ATOM 1482 N N . GLY A 1 200 ? 12.836 8.050 19.905 1.00 47.41 200 GLY A N 1
ATOM 1483 C CA . GLY A 1 200 ? 14.303 8.059 19.880 1.00 47.41 200 GLY A CA 1
ATOM 1484 C C . GLY A 1 200 ? 14.955 6.909 19.104 1.00 47.41 200 GLY A C 1
ATOM 1485 O O . GLY A 1 200 ? 16.176 6.899 18.988 1.00 47.41 200 GLY A O 1
ATOM 1486 N N . HIS A 1 201 ? 14.184 5.959 18.563 1.00 50.00 201 HIS A N 1
ATOM 1487 C CA . HIS A 1 201 ? 14.714 4.881 17.724 1.00 50.00 201 HIS A CA 1
ATOM 1488 C C . HIS A 1 201 ? 14.092 4.989 16.337 1.00 50.00 201 HIS A C 1
ATOM 1490 O O . HIS A 1 201 ? 12.890 4.783 16.185 1.00 50.00 201 HIS A O 1
ATOM 1496 N N . SER A 1 202 ? 14.901 5.320 15.327 1.00 58.59 202 SER A N 1
ATOM 1497 C CA . SER A 1 202 ? 14.438 5.268 13.938 1.00 58.59 202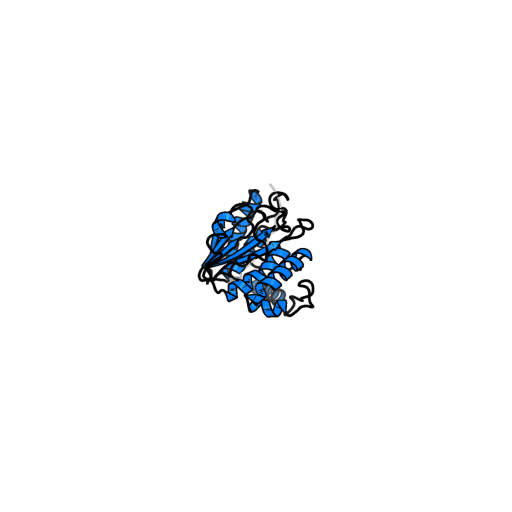 SER A CA 1
ATOM 1498 C C . SER A 1 202 ? 13.983 3.842 13.613 1.00 58.59 202 SER A C 1
ATOM 1500 O O . SER A 1 202 ? 14.511 2.878 14.177 1.00 58.59 202 SER A O 1
ATOM 1502 N N . LEU A 1 203 ? 13.070 3.666 12.652 1.00 62.72 203 LEU A N 1
ATOM 1503 C CA . LEU A 1 203 ? 12.771 2.337 12.089 1.00 62.72 203 LEU A CA 1
ATOM 1504 C C . LEU A 1 203 ? 14.041 1.613 11.590 1.00 62.72 203 LEU A C 1
ATOM 1506 O O . LEU A 1 203 ? 14.048 0.391 11.448 1.00 62.72 203 LEU A O 1
ATOM 1510 N N . LEU A 1 204 ? 15.134 2.352 11.373 1.00 57.00 204 LEU A N 1
ATOM 1511 C CA . LEU A 1 204 ? 16.466 1.828 11.082 1.00 57.00 204 LEU A CA 1
ATOM 1512 C C . LEU A 1 204 ? 17.139 1.116 12.273 1.00 57.00 204 LEU A C 1
ATOM 1514 O O . LEU A 1 204 ? 17.967 0.229 12.046 1.00 57.00 204 LEU A O 1
ATOM 1518 N N . ASP A 1 205 ? 16.814 1.497 13.506 1.00 48.69 205 ASP A N 1
ATOM 1519 C CA . ASP A 1 205 ? 17.507 1.097 14.738 1.00 48.69 205 ASP A CA 1
ATOM 1520 C C . ASP A 1 205 ? 16.731 0.070 15.563 1.00 48.69 205 ASP A C 1
ATOM 1522 O O . ASP A 1 205 ? 17.253 -0.445 16.550 1.00 48.69 205 ASP A O 1
ATOM 1526 N N . CYS A 1 206 ? 15.495 -0.251 15.173 1.00 47.75 206 CYS A N 1
ATOM 1527 C CA . CYS A 1 206 ? 14.723 -1.296 15.825 1.00 47.75 206 CYS A CA 1
ATOM 1528 C C . CYS A 1 206 ? 15.312 -2.666 15.442 1.00 47.75 206 CYS A C 1
ATOM 1530 O O . CYS A 1 206 ? 15.235 -3.058 14.270 1.00 47.75 206 CYS A O 1
ATOM 1532 N N . PRO A 1 207 ? 15.893 -3.439 16.381 1.00 41.53 207 PRO A N 1
ATOM 1533 C CA . PRO A 1 207 ? 16.232 -4.811 16.083 1.00 41.53 207 PRO A CA 1
ATOM 1534 C C . PRO A 1 207 ? 14.909 -5.567 15.960 1.00 41.53 207 PRO A C 1
ATOM 1536 O O . PRO A 1 207 ? 14.309 -5.964 16.956 1.00 41.53 207 PRO A O 1
ATOM 1539 N N . LEU A 1 208 ? 14.470 -5.847 14.731 1.00 43.12 208 LEU A N 1
ATOM 1540 C CA . LEU A 1 208 ? 13.481 -6.896 14.434 1.00 43.12 208 LEU A CA 1
ATOM 1541 C C . LEU A 1 208 ? 14.077 -8.300 14.697 1.00 43.12 208 LEU A C 1
ATOM 1543 O O . LEU A 1 208 ? 13.895 -9.243 13.928 1.00 43.12 208 LEU A O 1
ATOM 1547 N N . GLY A 1 209 ? 14.830 -8.419 15.789 1.00 42.91 209 GLY A N 1
ATOM 1548 C CA . GLY A 1 209 ? 15.528 -9.586 16.281 1.00 42.91 209 GLY A CA 1
ATOM 1549 C C . GLY A 1 209 ? 15.053 -9.884 17.694 1.00 42.91 209 GLY A C 1
ATOM 1550 O O . GLY A 1 209 ? 15.684 -9.497 18.670 1.00 42.91 209 GLY A O 1
ATOM 1551 N N . ALA A 1 210 ? 13.954 -10.625 17.793 1.00 32.06 210 ALA A N 1
ATOM 1552 C CA . ALA A 1 210 ? 13.663 -11.445 18.956 1.00 32.06 210 ALA A CA 1
ATOM 1553 C C . ALA A 1 210 ? 13.250 -12.841 18.471 1.00 32.06 210 ALA A C 1
ATOM 1555 O O . ALA A 1 210 ? 12.132 -13.058 18.018 1.00 32.06 210 ALA A O 1
ATOM 1556 N N . LYS A 1 211 ? 14.228 -13.748 18.601 1.00 30.41 211 LYS A N 1
ATOM 1557 C CA . LYS A 1 211 ? 14.211 -15.216 18.494 1.00 30.41 211 LYS A CA 1
ATOM 1558 C C . LYS A 1 211 ? 14.007 -15.823 17.102 1.00 30.41 211 LYS A C 1
ATOM 1560 O O . LYS A 1 211 ? 12.902 -15.965 16.592 1.00 30.41 211 LYS A O 1
ATOM 1565 N N . GLY A 1 212 ? 15.136 -16.263 16.545 1.00 40.78 212 GLY A N 1
ATOM 1566 C CA . GLY A 1 212 ? 15.188 -17.266 15.495 1.00 40.78 212 GLY A CA 1
ATOM 1567 C C . GLY A 1 212 ? 14.559 -18.583 15.951 1.00 40.78 212 GLY A C 1
ATOM 1568 O O . GLY A 1 212 ? 14.885 -19.104 17.016 1.00 40.78 212 GLY A O 1
ATOM 1569 N N . GLN A 1 213 ? 13.661 -19.083 15.111 1.00 35.53 213 GLN A N 1
ATOM 1570 C CA . GLN A 1 213 ? 13.231 -20.484 15.048 1.00 35.53 213 GLN A CA 1
ATOM 1571 C C . GLN A 1 213 ? 13.282 -21.002 13.595 1.00 35.53 213 GLN A C 1
ATOM 1573 O O . GLN A 1 213 ? 13.611 -22.157 13.375 1.00 35.53 213 GLN A O 1
ATOM 1578 N N . SER A 1 214 ? 13.156 -20.121 12.593 1.00 44.62 214 SER A N 1
ATOM 1579 C CA . SER A 1 214 ? 13.047 -20.517 11.179 1.00 44.62 214 SER A CA 1
ATOM 1580 C C . SER A 1 214 ? 14.234 -21.306 10.602 1.00 44.62 214 SER A C 1
ATOM 1582 O O . SER A 1 214 ? 14.007 -22.230 9.835 1.00 44.62 214 SER A O 1
ATOM 1584 N N . GLU A 1 215 ? 15.485 -20.980 10.949 1.00 41.81 215 GLU A N 1
ATOM 1585 C CA . GLU A 1 215 ? 16.653 -21.678 10.367 1.00 41.81 215 GLU A CA 1
ATOM 1586 C C . GLU A 1 215 ? 16.900 -23.052 11.004 1.00 41.81 215 GLU A C 1
ATOM 1588 O O . GLU A 1 215 ? 17.460 -23.945 10.371 1.00 41.81 215 GLU A O 1
ATOM 1593 N N . LYS A 1 216 ? 16.472 -23.235 12.260 1.00 39.81 216 LYS A N 1
ATOM 1594 C CA . LYS A 1 216 ? 16.598 -24.517 12.956 1.00 39.81 216 LYS A CA 1
ATOM 1595 C C . LYS A 1 216 ? 15.488 -25.480 12.541 1.00 39.81 216 LYS A C 1
ATOM 1597 O O . LYS A 1 216 ? 15.770 -26.650 12.313 1.00 39.81 216 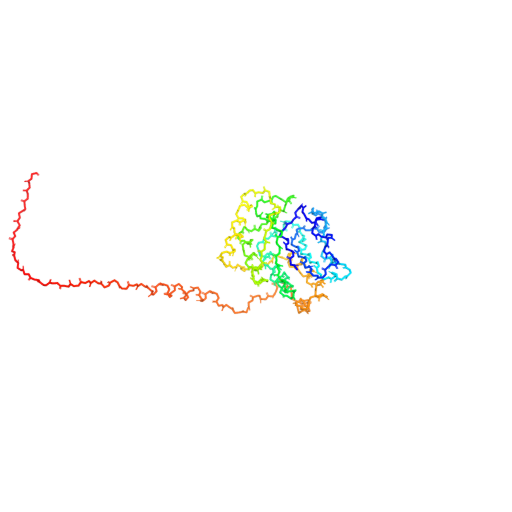LYS A O 1
ATOM 1602 N N . ASP A 1 217 ? 14.279 -24.960 12.339 1.00 46.34 217 ASP A N 1
ATOM 1603 C CA . ASP A 1 217 ? 13.130 -25.754 11.905 1.00 46.34 217 ASP A CA 1
ATOM 1604 C C . ASP A 1 217 ? 13.310 -26.288 10.469 1.00 46.34 217 ASP A C 1
ATOM 1606 O O . ASP A 1 217 ? 12.976 -27.443 10.200 1.00 46.34 217 ASP A O 1
ATOM 1610 N N . GLU A 1 218 ? 13.905 -25.513 9.550 1.00 53.38 218 GLU A N 1
ATOM 1611 C CA . GLU A 1 218 ? 14.231 -26.001 8.196 1.00 53.38 218 GLU A CA 1
ATOM 1612 C C . GLU A 1 218 ? 15.309 -27.094 8.217 1.00 53.38 218 GLU A C 1
ATOM 1614 O O . GLU A 1 218 ? 15.151 -28.126 7.562 1.00 53.38 218 GLU A O 1
ATOM 1619 N N . ALA A 1 219 ? 16.378 -26.916 9.001 1.00 54.06 219 ALA A N 1
ATOM 1620 C CA . ALA A 1 219 ? 17.444 -27.911 9.116 1.00 54.06 219 ALA A CA 1
ATOM 1621 C C . ALA A 1 219 ? 16.946 -29.227 9.746 1.00 54.06 219 ALA A C 1
ATOM 1623 O O . ALA A 1 219 ? 17.289 -30.313 9.269 1.00 54.06 219 ALA A O 1
ATOM 1624 N N . ASP A 1 220 ? 16.088 -29.137 10.766 1.00 56.50 220 ASP A N 1
ATOM 1625 C CA . ASP A 1 220 ? 15.502 -30.300 11.435 1.00 56.50 220 ASP A CA 1
ATOM 1626 C C . ASP A 1 220 ? 14.488 -31.023 10.524 1.00 56.50 220 ASP A C 1
ATOM 1628 O O . ASP A 1 220 ? 14.447 -32.255 10.501 1.00 56.50 220 ASP A O 1
ATOM 1632 N N . THR A 1 221 ? 13.739 -30.290 9.687 1.00 57.78 221 THR A N 1
ATOM 1633 C CA . THR A 1 221 ? 12.790 -30.880 8.721 1.00 57.78 221 THR A CA 1
ATOM 1634 C C . THR A 1 221 ? 13.507 -31.606 7.579 1.00 57.78 221 THR A C 1
ATOM 1636 O O . THR A 1 221 ? 13.123 -32.718 7.212 1.00 57.78 221 THR A O 1
ATOM 1639 N N . VAL A 1 222 ? 14.589 -31.029 7.041 1.00 60.78 222 VAL A N 1
ATOM 1640 C CA . VAL A 1 222 ? 15.411 -31.675 5.999 1.00 60.78 222 VAL A CA 1
ATOM 1641 C C . VAL A 1 222 ? 16.091 -32.936 6.543 1.00 60.78 222 VAL A C 1
ATOM 1643 O O . VAL A 1 222 ? 16.133 -33.961 5.862 1.00 60.78 222 VAL A O 1
ATOM 1646 N N . SER A 1 223 ? 16.554 -32.900 7.795 1.00 64.81 223 SER A N 1
ATOM 1647 C CA . SER A 1 223 ? 17.140 -34.059 8.480 1.00 64.81 223 SER A CA 1
ATOM 1648 C C . SER A 1 223 ? 16.114 -35.178 8.732 1.00 64.81 223 SER A C 1
ATOM 1650 O O . SER A 1 223 ? 16.396 -36.361 8.510 1.00 64.81 223 SER A O 1
ATOM 1652 N N . ALA A 1 224 ? 14.883 -34.821 9.116 1.00 63.56 224 ALA A N 1
ATOM 1653 C CA . ALA A 1 224 ? 13.790 -35.776 9.297 1.00 63.56 224 ALA A CA 1
ATOM 1654 C C . ALA A 1 224 ? 13.359 -36.434 7.972 1.00 63.56 224 ALA A C 1
ATOM 1656 O O . ALA A 1 224 ? 13.130 -37.642 7.931 1.00 63.56 224 ALA A O 1
ATOM 1657 N N . MET A 1 225 ? 13.316 -35.670 6.876 1.00 62.53 225 MET A N 1
ATOM 1658 C CA . MET A 1 225 ? 12.989 -36.181 5.536 1.00 62.53 225 MET A CA 1
ATOM 1659 C C . MET A 1 225 ? 14.081 -37.108 4.982 1.00 62.53 225 MET A C 1
ATOM 1661 O O . MET A 1 225 ? 13.767 -38.095 4.323 1.00 62.53 225 MET A O 1
ATOM 1665 N N . ALA A 1 226 ? 15.354 -36.847 5.297 1.00 61.44 226 ALA A N 1
ATOM 1666 C CA . ALA A 1 226 ? 16.464 -37.729 4.928 1.00 61.44 226 ALA A CA 1
ATOM 1667 C C . ALA A 1 226 ? 16.444 -39.072 5.689 1.00 61.44 226 ALA A C 1
ATOM 1669 O O . ALA A 1 226 ? 16.922 -40.085 5.179 1.00 61.44 226 ALA A O 1
ATOM 1670 N N . SER A 1 227 ? 15.852 -39.098 6.887 1.00 59.31 227 SER A N 1
ATOM 1671 C CA . SER A 1 227 ? 15.791 -40.286 7.752 1.00 59.31 227 SER A CA 1
ATOM 1672 C C . SER A 1 227 ? 14.656 -41.262 7.399 1.00 59.31 227 SER A C 1
ATOM 1674 O O . SER A 1 227 ? 14.615 -42.362 7.939 1.00 59.31 227 SER A O 1
ATOM 1676 N N . LEU A 1 228 ? 13.748 -40.899 6.484 1.00 50.22 228 LEU A N 1
ATOM 1677 C CA . LEU A 1 228 ? 12.588 -41.712 6.080 1.00 50.22 228 LEU A CA 1
ATOM 1678 C C . LEU A 1 228 ? 12.852 -42.623 4.865 1.00 50.22 228 LEU A C 1
ATOM 1680 O O . LE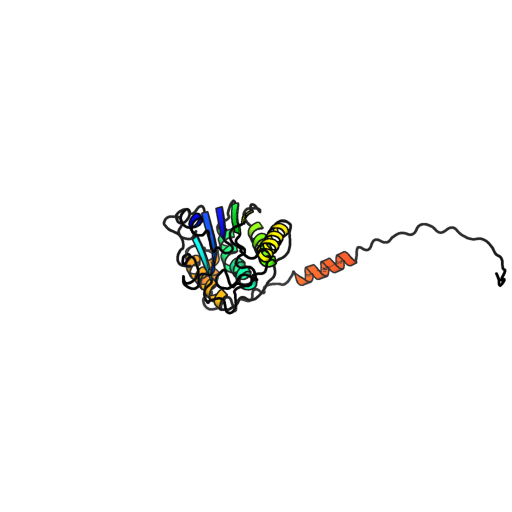U A 1 228 ? 11.926 -43.002 4.148 1.00 50.22 228 LEU A O 1
ATOM 1684 N N . SER A 1 229 ? 14.107 -43.010 4.629 1.00 50.78 229 SER A N 1
ATOM 1685 C CA . SER A 1 229 ? 14.423 -44.003 3.598 1.00 50.78 229 SER A CA 1
ATOM 1686 C C . SER A 1 229 ? 13.866 -45.369 4.013 1.00 50.78 229 SER A C 1
ATOM 1688 O O . SER A 1 229 ? 14.311 -45.955 4.993 1.00 50.78 229 SER A O 1
ATOM 1690 N N . VAL A 1 230 ? 12.858 -45.848 3.285 1.00 45.56 230 VAL A N 1
ATOM 1691 C CA . VAL A 1 230 ? 12.239 -47.163 3.479 1.00 45.56 230 VAL A CA 1
ATOM 1692 C C . VAL A 1 230 ? 13.218 -48.278 3.104 1.00 45.56 230 VAL A C 1
ATOM 1694 O O . VAL A 1 230 ? 13.673 -48.356 1.962 1.00 45.56 230 VAL A O 1
ATOM 1697 N N . ASP A 1 231 ? 13.523 -49.149 4.065 1.00 42.47 231 ASP A N 1
ATOM 1698 C CA . ASP A 1 231 ? 14.228 -50.404 3.823 1.00 42.47 231 ASP A CA 1
ATOM 1699 C C . ASP A 1 231 ? 13.393 -51.279 2.879 1.00 42.47 231 ASP A C 1
ATOM 1701 O O . ASP A 1 231 ? 12.288 -51.721 3.203 1.00 42.47 231 ASP A O 1
ATOM 1705 N N . VAL A 1 232 ? 13.918 -51.524 1.679 1.00 39.22 232 VAL A N 1
ATOM 1706 C CA . VAL A 1 232 ? 13.385 -52.545 0.776 1.00 39.22 232 VAL A CA 1
ATOM 1707 C C . VAL A 1 232 ? 13.861 -53.898 1.299 1.00 39.22 232 VAL A C 1
ATOM 1709 O O . VAL A 1 232 ? 15.009 -54.287 1.078 1.00 39.22 232 VAL A O 1
ATOM 1712 N N . GLU A 1 233 ? 12.986 -54.621 2.000 1.00 36.00 233 GLU A N 1
ATOM 1713 C CA . GLU A 1 233 ? 13.210 -56.033 2.319 1.00 36.00 233 GLU A CA 1
ATOM 1714 C C . GLU A 1 233 ? 13.397 -56.836 1.018 1.00 36.00 233 GLU A C 1
ATOM 1716 O O . GLU A 1 233 ? 12.503 -56.910 0.171 1.00 36.00 233 GLU A O 1
ATOM 1721 N N . GLN A 1 234 ? 14.569 -57.455 0.852 1.00 37.22 234 GLN A N 1
ATOM 1722 C CA . GLN A 1 234 ? 14.789 -58.472 -0.175 1.00 37.22 234 GLN A CA 1
ATOM 1723 C C . GLN A 1 234 ? 14.227 -59.822 0.297 1.00 37.22 234 GLN A C 1
ATOM 1725 O O . GLN A 1 234 ? 14.615 -60.292 1.370 1.00 37.22 234 GLN A O 1
ATOM 1730 N N . PRO A 1 235 ? 13.383 -60.509 -0.493 1.00 36.06 235 PRO A N 1
ATOM 1731 C CA . PRO A 1 235 ? 12.935 -61.844 -0.140 1.00 36.06 235 PRO A CA 1
ATOM 1732 C C . PRO A 1 235 ? 13.933 -62.918 -0.602 1.00 36.06 235 PRO A C 1
ATOM 1734 O O . PRO A 1 235 ? 14.185 -63.080 -1.792 1.00 36.06 235 PRO A O 1
ATOM 1737 N N . GLY A 1 236 ? 14.397 -63.712 0.367 1.00 33.56 236 GLY A N 1
ATOM 1738 C CA . GLY A 1 236 ? 14.438 -65.175 0.262 1.00 33.56 236 GLY A CA 1
ATOM 1739 C C . GLY A 1 236 ? 15.613 -65.818 -0.479 1.00 33.56 236 GLY A C 1
ATOM 1740 O O . GLY A 1 236 ? 15.616 -65.953 -1.698 1.00 33.56 236 GLY A O 1
ATOM 1741 N N . SER A 1 237 ? 16.548 -66.355 0.300 1.00 36.09 237 SER A N 1
ATOM 1742 C CA . SER A 1 237 ? 17.520 -67.371 -0.100 1.00 36.09 237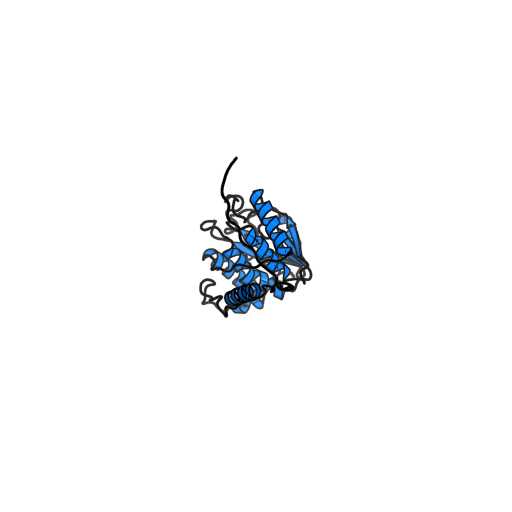 SER A CA 1
ATOM 1743 C C . SER A 1 237 ? 16.865 -68.739 -0.366 1.00 36.09 237 SER A C 1
ATOM 1745 O O . SER A 1 237 ? 15.996 -69.183 0.383 1.00 36.09 237 SER A O 1
ATOM 1747 N N . VAL A 1 238 ? 17.347 -69.454 -1.390 1.00 37.59 238 VAL A N 1
ATOM 1748 C CA . VAL A 1 238 ? 17.199 -70.916 -1.545 1.00 37.59 238 VAL A CA 1
ATOM 1749 C C . VAL A 1 238 ? 18.592 -71.497 -1.853 1.00 37.59 238 VAL A C 1
ATOM 1751 O O . VAL A 1 238 ? 19.316 -70.884 -2.641 1.00 37.59 238 VAL A O 1
ATOM 1754 N N . PRO A 1 239 ? 19.010 -72.616 -1.225 1.00 43.69 239 PRO A N 1
ATOM 1755 C CA . PRO A 1 239 ? 20.385 -73.103 -1.297 1.00 43.69 239 PRO A CA 1
ATOM 1756 C C . PRO A 1 239 ? 20.646 -74.109 -2.436 1.00 43.69 239 PRO A C 1
ATOM 1758 O O . PRO A 1 239 ? 19.789 -74.918 -2.776 1.00 43.69 239 PRO A O 1
ATOM 1761 N N . ASP A 1 240 ? 21.877 -74.019 -2.953 1.00 34.47 240 ASP A N 1
ATOM 1762 C CA . ASP A 1 240 ? 22.861 -75.073 -3.278 1.00 34.47 240 ASP A CA 1
ATOM 1763 C C . ASP A 1 240 ? 22.447 -76.328 -4.085 1.00 34.47 240 ASP A C 1
ATOM 1765 O O . ASP A 1 240 ? 21.688 -77.162 -3.595 1.00 34.47 240 ASP A O 1
ATOM 1769 N N . ASN A 1 241 ? 23.062 -76.538 -5.267 1.00 30.88 241 ASN A N 1
ATOM 1770 C CA . ASN A 1 241 ? 24.022 -77.647 -5.439 1.00 30.88 241 ASN A CA 1
ATOM 1771 C C . ASN A 1 241 ? 24.790 -77.679 -6.784 1.00 30.88 241 ASN A C 1
ATOM 1773 O O . ASN A 1 241 ? 24.214 -77.548 -7.863 1.00 30.88 241 ASN A O 1
ATOM 1777 N N . SER A 1 242 ? 26.076 -78.028 -6.642 1.00 30.73 242 SER A N 1
ATOM 1778 C CA . SER A 1 242 ? 26.961 -78.840 -7.506 1.00 30.73 242 SER A CA 1
ATOM 1779 C C . SER A 1 242 ? 27.466 -78.334 -8.875 1.00 30.73 242 SER A C 1
ATOM 1781 O O . SER A 1 242 ? 26.728 -78.287 -9.852 1.00 30.73 242 SER A O 1
ATOM 1783 N N . GLU A 1 243 ? 28.787 -78.071 -8.901 1.00 35.44 243 GLU A N 1
ATOM 1784 C CA . GLU A 1 243 ? 29.842 -78.580 -9.819 1.00 35.44 243 GLU A CA 1
ATOM 1785 C C . GLU A 1 243 ? 29.482 -78.753 -11.317 1.00 35.44 243 GLU A C 1
ATOM 1787 O O . GLU A 1 243 ? 28.559 -79.461 -11.687 1.00 35.44 243 GLU A O 1
ATOM 1792 N N . THR A 1 244 ? 30.255 -78.276 -12.303 1.00 31.89 244 THR A N 1
ATOM 1793 C CA . THR A 1 244 ? 31.600 -78.779 -12.643 1.00 31.89 244 THR A CA 1
ATOM 1794 C C . THR A 1 244 ? 32.235 -77.929 -13.768 1.00 31.89 244 THR A C 1
ATOM 1796 O O . THR A 1 244 ? 31.557 -77.464 -14.678 1.00 31.89 244 THR A O 1
ATOM 1799 N N . SER A 1 245 ? 33.561 -77.792 -13.704 1.00 38.91 245 SER A N 1
ATOM 1800 C CA . SER A 1 245 ? 34.550 -77.367 -14.715 1.00 38.91 245 SER A CA 1
ATOM 1801 C C . SER A 1 245 ? 34.182 -77.460 -16.214 1.00 38.91 245 SER A C 1
ATOM 1803 O O . SER A 1 245 ? 33.768 -78.524 -16.675 1.00 38.91 245 SER A O 1
ATOM 1805 N N . ARG A 1 246 ? 34.513 -76.412 -16.998 1.00 33.69 246 ARG A N 1
ATOM 1806 C CA . ARG A 1 246 ? 35.439 -76.492 -18.159 1.00 33.69 246 ARG A CA 1
ATOM 1807 C C . ARG A 1 246 ? 35.673 -75.142 -18.856 1.00 33.69 246 ARG A C 1
ATOM 1809 O O . ARG A 1 246 ? 34.737 -74.472 -19.277 1.00 33.69 246 ARG A O 1
ATOM 1816 N N . SER A 1 247 ? 36.951 -74.813 -19.034 1.00 41.97 247 SER A N 1
ATOM 1817 C CA . SER A 1 247 ? 37.470 -73.805 -19.966 1.00 41.97 247 SER A CA 1
ATOM 1818 C C . SER A 1 247 ? 37.440 -74.306 -21.419 1.00 41.97 247 SER A C 1
ATOM 1820 O O . SER A 1 247 ? 37.758 -75.471 -21.651 1.00 41.97 247 SER A O 1
ATOM 1822 N N . ALA A 1 248 ? 37.139 -73.414 -22.368 1.00 35.06 248 ALA A N 1
ATOM 1823 C CA . ALA A 1 248 ? 37.593 -73.387 -23.776 1.00 35.06 248 ALA A CA 1
ATOM 1824 C C . ALA A 1 248 ? 37.087 -72.054 -24.380 1.00 35.06 248 ALA A C 1
ATOM 1826 O O . ALA A 1 248 ? 35.901 -71.760 -24.292 1.00 35.06 248 ALA A O 1
ATOM 1827 N N . GLU A 1 249 ? 37.929 -71.068 -24.695 1.00 42.44 249 GLU A N 1
ATOM 1828 C CA . GLU A 1 249 ? 38.668 -70.878 -25.959 1.00 42.44 249 GLU A CA 1
ATOM 1829 C C . GLU A 1 249 ? 37.830 -70.934 -27.262 1.00 42.44 249 GLU A C 1
ATOM 1831 O O . GLU A 1 249 ? 37.411 -71.995 -27.702 1.00 42.44 249 GLU A O 1
ATOM 1836 N N . GLN A 1 250 ? 37.720 -69.745 -27.881 1.00 37.72 250 GLN A N 1
ATOM 1837 C CA . GLN A 1 250 ? 37.961 -69.405 -29.299 1.00 37.72 250 GLN A CA 1
ATOM 1838 C C . GLN A 1 250 ? 37.002 -69.792 -30.460 1.00 37.72 250 GLN A C 1
ATOM 1840 O O . GLN A 1 250 ? 36.741 -70.955 -30.734 1.00 37.72 250 GLN A O 1
ATOM 1845 N N . LEU A 1 251 ? 36.722 -68.736 -31.256 1.00 36.25 251 LEU A N 1
ATOM 1846 C CA . LEU A 1 251 ? 36.568 -68.642 -32.726 1.00 36.25 251 LEU A CA 1
ATOM 1847 C C . LEU A 1 251 ? 35.239 -69.110 -33.372 1.00 36.25 251 LEU A C 1
ATOM 1849 O O . LEU A 1 251 ? 34.981 -70.303 -33.474 1.00 36.25 251 LEU A O 1
ATOM 1853 N N . TRP A 1 252 ? 34.467 -68.165 -33.938 1.00 44.09 252 TRP A N 1
ATOM 1854 C CA . TRP A 1 252 ? 34.445 -67.754 -35.365 1.00 44.09 252 TRP A CA 1
ATOM 1855 C C . TRP A 1 252 ? 33.831 -66.353 -35.487 1.00 44.09 252 TRP A C 1
ATOM 1857 O O . TRP A 1 252 ? 32.875 -66.066 -34.733 1.00 44.09 252 TRP A O 1
#

Sequence (252 aa):
ILSFSLNLQTLKLFSLIFFLHDPNVLYISLHRYDNGNFFPGSGAPEEVGSGAGVGFNVNIAWTGGVEPPMGDVEYLTAFRSVVMPIAQQFSPDVVLVSAGFDAVEGHQSPLGGYNVSAKCFGQLTQLLMGLAGGRVVMALEGGHDLTAICDASEACVSALLGDAVRRGKPCPKACASLERVIEIQSKHWSCLQSLSQTSGHSLLDCPLGAKGQSEKDEADTVSAMASLSVDVEQPGSVPDNSETSRSAEQLW

pLDDT: mean 76.23, std 20.9, range [30.41, 96.25]

Secondary structure (DSSP, 8-state):
-EEEES--SS-HHHHHHHHTT-TT-EEEEEEE-GGGTSTT----TT---SGGGTTSEEEEEE-STTSSPPBHHHHHHHIIIIIHHHHHHH--S-EEEEE--TTBTT--TTT---BB-HHHHHHHHHHHHTTGGG-EEEEE-----HHHHHHHHHHHHHHTT-------PPPHHHHHHHHHHHHHHTTT-GGGHHHHH-TT--TTT----S---HHHHHHHHHHHHHTT----PPP-----------------

Radius of gyration: 27.11 Å; chains: 1; bounding box: 56×94×57 Å

Foldseek 3Di:
DEEEEAEDQDPPPPPVPPPLQPCLYAYEYEYAQQCLPAPPRDQPQLSQGDHNSRLRYGGLHQHDAVVVAFELQLSVVCCVQPVLLVQVQSQHLAYEYADAQCQDPPRDRNSHNHHYHLLSLLVSLLSCCVGNVRRYDYDYHHDDDPVSVVSNVVSVVVSSVPDDDDHDAGDPSSQVSSLVSLCSNVVPHVSSVVVVVPVPAGSRRDPPDDDDDVVVVVVVVVVVVVVPPDDDDDDDDDDDDDDDDDDDDDDD

InterPro domains:
  IPR023696 Ureohydrolase domain superfamily [SSF52768] (18-193)
  IPR023801 Histone deacetylase domain [PF00850] (19-160)
  IPR037138 Histone deacetylase domain superfamily [G3DSA:3.40.800.20] (17-197)

Organism: NCBI:txid1841481